Protein 4DOV (pdb70)

Foldseek 3Di:
DDKDADDAWDDDDDPQKTHQWMWADDVGDIAIDGQQFKFFFDDDVVDGTWIWHFHAWMWHRVDVVIATKTFTFGKAFLVNQDPVASCLVVDDDARQEIAGEDEPPDRRMDTCVRTPHTAAEEEDDPPDDDDHPDDDNSYHYYQWHDHSHHIGGDD/DPDKDADDAWDDDPDPQKTHQWMWADDVGDIAIDGQQFKFFFDDDPVDGTWIWHFHAWIFHRVDVVIFTKTFTFTKAFLVVQDPVASCLLVDDDDRQEIAGEDEPPDGRMDGCVRTPHTFAEEEDDPVDDDDPRYHYYAWHDHNHHTHGDDD

InterPro domains:
  IPR001025 Bromo adjacent homology (BAH) domain [PF01426] (44-168)
  IPR001025 Bromo adjacent homology (BAH) domain [PS51038] (44-170)
  IPR001025 Bromo adjacent homology (BAH) domain [SM00439] (44-170)
  IPR003593 AAA+ ATPase domain [SM00382] (505-656)
  IPR003959 ATPase, AAA-type, core [PF00004] (509-651)
  IPR015163 Cdc6, C-terminal [PF09079] (745-836)
  IPR015163 Cdc6, C-terminal [SM01074] (757-837)
  IPR015163 Cdc6, C-terminal [cd08768] (753-833)
  IPR027417 P-loop containing nucleoside triphosphate hydrolase [G3DSA:3.40.50.300] (464-659)
  IPR027417 P-loop containing nucleoside triphosphate hydrolase [SSF52540] (472-731)
  IPR041083 AAA lid domain [PF17872] (666-715)
  IPR043151 Bromo adjacent homology (BAH) domain superfamily [G3DSA:2.30.30.490] (8-170)
  IPR050311 Origin recognition complex 1/Cell division control protein 6 [PTHR10763] (104-840)

Sequence (307 aa):
QTFSWVGRPLPNRKQFQQYREICKINDGSEIHIKVGQFVLIQGEDNKKPYVAKLIELFQNGAEVPPKKCARVQWFVRFLEIPVSKRHLLGRSPPAQEIFWYDCSDWDNKINVETIIGPVQVVALAPEEVIPVDQKSEETLFVKLSWNKKDFAPLPRQTFSWVGRPLPNRKQFQQYREICKINDGSEIHIKVGQFVLIQGEDNKKPYVAKLIELFQNGAEVPPKKCARVQWFVRFLEIPVSKRHLLGRSPPAQEIFWYDCSDWDNKINVETIIGPVQVVALAPEEVIPEETLFVKLSWNKKDFAPLPP

Nearest PDB structures (foldseek):
  4dow-assembly1_A  TM=9.623E-01  e=2.969E-29  Mus musculus
  4dow-assembly2_B  TM=9.652E-01  e=1.364E-27  Mus musculus
  4kui-assembly1_A  TM=6.912E-01  e=7.773E-06  Saccharomyces cerevisiae S288C
  6om3-assembly1_K  TM=6.812E-01  e=5.420E-05  Saccharomyces cerevisiae S288C
  6om3-assembly2_W  TM=6.060E-01  e=2.301E-05  Saccharomyces cerevisiae S288C

Radius of gyration: 23.02 Å; Cα contacts (8 Å, |Δi|>4): 614; chains: 2; bounding box: 55×46×63 Å

CATH classification: 2.30.30.490

B-factor: mean 31.76, std 9.36, range [14.83, 65.57]

Structure (mmCIF, N/CA/C/O backbone):
data_4DOV
#
_entry.id   4DOV
#
_cell.length_a   49.922
_cell.length_b   53.916
_cell.length_c   71.971
_cell.angle_alpha   90.00
_cell.angle_beta   102.41
_cell.angle_gamma   90.00
#
_symmetry.space_group_name_H-M   'P 1 21 1'
#
loop_
_entity.id
_entity.type
_entity.pdbx_description
1 polymer 'Origin recognition complex subunit 1'
2 water water
#
loop_
_atom_site.group_PDB
_atom_site.id
_atom_site.type_symbol
_atom_site.label_atom_id
_atom_site.label_alt_id
_atom_site.label_comp_id
_atom_site.label_asym_id
_atom_site.label_entity_id
_atom_site.label_seq_id
_atom_site.pdbx_PDB_ins_code
_atom_site.Cartn_x
_atom_site.Cartn_y
_atom_site.Cartn_z
_atom_site.occupancy
_atom_site.B_iso_or_equiv
_atom_site.auth_seq_id
_atom_site.auth_comp_id
_atom_site.auth_asym_id
_atom_site.auth_atom_id
_atom_site.pdbx_PDB_model_num
ATOM 1 N N . GLN A 1 5 ? -14.856 32.457 52.375 1.00 40.28 12 GLN A N 1
ATOM 2 C CA . GLN A 1 5 ? -15.513 31.229 52.817 1.00 38.25 12 GLN A CA 1
ATOM 3 C C . GLN A 1 5 ? -16.748 31.518 53.659 1.00 38.81 12 GLN A C 1
ATOM 4 O O . GLN A 1 5 ? -16.854 32.582 54.271 1.00 40.73 12 GLN A O 1
ATOM 10 N N . THR A 1 6 ? -17.688 30.575 53.679 1.00 35.85 13 THR A N 1
ATOM 11 C CA . THR A 1 6 ? -18.887 30.719 54.498 1.00 36.26 13 THR A CA 1
ATOM 12 C C . THR A 1 6 ? -19.035 29.550 55.467 1.00 36.13 13 THR A C 1
ATOM 13 O O . THR A 1 6 ? -18.522 28.458 55.225 1.00 33.49 13 THR A O 1
ATOM 17 N N . PHE A 1 7 ? -19.730 29.789 56.574 1.00 31.46 14 PHE A N 1
ATOM 18 C CA . PHE A 1 7 ? -19.895 28.770 57.604 1.00 31.18 14 PHE A CA 1
ATOM 19 C C . PHE A 1 7 ? -21.374 28.508 57.837 1.00 32.99 14 PHE A C 1
ATOM 20 O O . PHE A 1 7 ? -22.194 29.433 57.787 1.00 33.24 14 PHE A O 1
ATOM 28 N N . SER A 1 8 ? -21.712 27.249 58.098 1.00 28.97 15 SER A N 1
ATOM 29 C CA . SER A 1 8 ? -23.072 26.867 58.423 1.00 28.76 15 SER A CA 1
ATOM 30 C C . SER A 1 8 ? -23.062 25.824 59.529 1.00 29.08 15 SER A C 1
ATOM 31 O O . SER A 1 8 ? -22.155 24.986 59.600 1.00 26.78 15 SER A O 1
ATOM 34 N N . TRP A 1 9 ? -24.064 25.871 60.401 1.00 26.51 16 TRP A N 1
ATOM 35 C CA . TRP A 1 9 ? -24.145 24.896 61.478 1.00 24.43 16 TRP A CA 1
ATOM 36 C C . TRP A 1 9 ? -24.542 23.527 60.927 1.00 27.65 16 TRP A C 1
ATOM 37 O O . TRP A 1 9 ? -25.280 23.428 59.946 1.00 30.30 16 TRP A O 1
ATOM 48 N N . VAL A 1 10 ? -24.036 22.481 61.567 1.00 25.55 17 VAL A N 1
ATOM 49 C CA . VAL A 1 10 ? -24.395 21.113 61.241 1.00 27.15 17 VAL A CA 1
ATOM 50 C C . VAL A 1 10 ? -25.151 20.537 62.432 1.00 28.76 17 VAL A C 1
ATOM 51 O O . VAL A 1 10 ? -24.693 20.641 63.562 1.00 29.67 17 VAL A O 1
ATOM 55 N N . GLY A 1 11 ? -26.308 19.927 62.194 1.00 30.15 18 GLY A N 1
ATOM 56 C CA . GLY A 1 11 ? -27.065 19.343 63.289 1.00 31.47 18 GLY A CA 1
ATOM 57 C C . GLY A 1 11 ? -27.995 20.329 63.983 1.00 32.17 18 GLY A C 1
ATOM 58 O O . GLY A 1 11 ? -28.065 21.503 63.607 1.00 31.49 18 GLY A O 1
ATOM 59 N N . ARG A 1 12 ? -28.718 19.847 64.994 1.00 32.55 19 ARG A N 1
ATOM 60 C CA . ARG A 1 12 ? -29.608 20.700 65.786 1.00 31.42 19 ARG A CA 1
ATOM 61 C C . ARG A 1 12 ? -28.838 21.299 66.945 1.00 28.32 19 ARG A C 1
ATOM 62 O O . ARG A 1 12 ? -27.791 20.770 67.329 1.00 30.18 19 ARG A O 1
ATOM 70 N N . PRO A 1 13 ? -29.363 22.383 67.532 1.00 26.64 20 PRO A N 1
ATOM 71 C CA . PRO A 1 13 ? -28.759 22.912 68.756 1.00 26.18 20 PRO A CA 1
ATOM 72 C C . PRO A 1 13 ? -28.694 21.855 69.852 1.00 28.39 20 PRO A C 1
ATOM 73 O O . PRO A 1 13 ? -29.594 21.022 69.981 1.00 30.64 20 PRO A O 1
ATOM 77 N N . LEU A 1 14 ? -27.614 21.875 70.626 1.00 26.58 21 LEU A N 1
ATOM 78 C CA . LEU A 1 14 ? -27.461 20.967 71.748 1.00 28.63 21 LEU A CA 1
ATOM 79 C C . LEU A 1 14 ? -28.315 21.421 72.905 1.00 26.70 21 LEU A C 1
ATOM 80 O O . LEU A 1 14 ? -28.606 22.609 73.041 1.00 27.68 21 LEU A O 1
ATOM 85 N N . PRO A 1 15 ? -28.730 20.474 73.756 1.00 28.77 22 PRO A N 1
ATOM 86 C CA . PRO A 1 15 ? -29.506 20.878 74.927 1.00 30.14 22 PRO A CA 1
ATOM 87 C C . PRO A 1 15 ? -28.696 21.718 75.911 1.00 30.91 22 PRO A C 1
ATOM 88 O O . PRO A 1 15 ? -27.553 21.398 76.235 1.00 34.27 22 PRO A O 1
ATOM 92 N N . ASN A 1 16 ? -29.293 22.824 76.340 1.00 28.82 23 ASN A N 1
ATOM 93 C CA . ASN A 1 16 ? -28.790 23.612 77.459 1.00 32.99 23 ASN A CA 1
ATOM 94 C C . ASN A 1 16 ? -29.786 24.682 77.860 1.00 35.53 23 ASN A C 1
ATOM 95 O O . ASN A 1 16 ? -30.866 24.798 77.267 1.00 30.43 23 ASN A O 1
ATOM 100 N N . ARG A 1 17 ? -29.421 25.461 78.871 1.00 32.23 24 ARG A N 1
ATOM 101 C CA . ARG A 1 17 ? -30.308 26.493 79.393 1.00 33.54 24 ARG A CA 1
ATOM 102 C C . ARG A 1 17 ? -29.682 27.873 79.216 1.00 33.83 24 ARG A C 1
ATOM 103 O O . ARG A 1 17 ? -30.045 28.822 79.908 1.00 33.15 24 ARG A O 1
ATOM 111 N N . LYS A 1 18 ? -28.741 27.979 78.286 1.00 36.44 25 LYS A N 1
ATOM 112 C CA . LYS A 1 18 ? -28.106 29.260 78.008 1.00 37.00 25 LYS A CA 1
ATOM 113 C C . LYS A 1 18 ? -29.072 30.200 77.302 1.00 34.16 25 LYS A C 1
ATOM 114 O O . LYS A 1 18 ? -29.735 29.828 76.330 1.00 33.85 25 LYS A O 1
ATOM 120 N N . GLN A 1 19 ? -29.170 31.416 77.822 1.00 33.88 26 GLN A N 1
ATOM 121 C CA . GLN A 1 19 ? -29.976 32.451 77.204 1.00 32.02 26 GLN A CA 1
ATOM 122 C C . GLN A 1 19 ? -29.196 33.122 76.070 1.00 34.21 26 GLN A C 1
ATOM 123 O O . GLN A 1 19 ? -28.026 33.511 76.234 1.00 32.46 26 GLN A O 1
ATOM 129 N N . PHE A 1 20 ? -29.855 33.244 74.924 1.00 30.00 27 PHE A N 1
ATOM 130 C CA . PHE A 1 20 ? -29.348 34.019 73.787 1.00 28.20 27 PHE A CA 1
ATOM 131 C C . PHE A 1 20 ? -28.129 33.408 73.110 1.00 30.85 27 PHE A C 1
ATOM 132 O O . PHE A 1 20 ? -27.443 34.080 72.335 1.00 30.19 27 PHE A O 1
ATOM 140 N N . GLN A 1 21 ? -27.869 32.141 73.401 1.00 29.71 28 GLN A N 1
ATOM 141 C CA . GLN A 1 21 ? -26.808 31.411 72.719 1.00 29.20 28 GLN A CA 1
ATOM 142 C C . GLN A 1 21 ? -27.318 30.023 72.370 1.00 29.58 28 GLN A C 1
ATOM 143 O O . GLN A 1 21 ? -28.060 29.421 73.150 1.00 31.97 28 GLN A O 1
ATOM 149 N N . GLN A 1 22 ? -26.960 29.535 71.183 1.00 27.77 29 GLN A N 1
ATOM 150 C CA . GLN A 1 22 ? -27.293 28.172 70.772 1.00 24.40 29 GLN A CA 1
ATOM 151 C C . GLN A 1 22 ? -25.992 27.416 70.524 1.00 24.69 29 GLN A C 1
ATOM 152 O O . GLN A 1 22 ? -25.166 27.874 69.749 1.00 24.61 29 GLN A O 1
ATOM 166 N N . TYR A 1 24 ? -23.637 24.113 69.267 1.00 20.77 31 TYR A N 1
ATOM 167 C CA . TYR A 1 24 ? -23.649 23.061 68.248 1.00 20.96 31 TYR A CA 1
ATOM 168 C C . TYR A 1 24 ? -22.459 22.125 68.394 1.00 22.55 31 TYR A C 1
ATOM 169 O O . TYR A 1 24 ? -21.449 22.496 68.983 1.00 22.46 31 TYR A O 1
ATOM 178 N N . ARG A 1 25 ? -22.578 20.919 67.840 1.00 22.47 32 ARG A N 1
ATOM 179 C CA . ARG A 1 25 ? -21.481 19.951 67.903 1.00 23.98 32 ARG A CA 1
ATOM 180 C C . ARG A 1 25 ? -20.492 20.115 66.746 1.00 22.84 32 ARG A C 1
ATOM 181 O O . ARG A 1 25 ? -19.339 19.701 66.851 1.00 23.30 32 ARG A O 1
ATOM 189 N N . GLU A 1 26 ? -20.930 20.739 65.659 1.00 21.17 33 GLU A N 1
ATOM 190 C CA . GLU A 1 26 ? -20.189 20.663 64.400 1.00 23.06 33 GLU A CA 1
ATOM 191 C C . GLU A 1 26 ? -20.500 21.864 63.509 1.00 23.75 33 GLU A C 1
ATOM 192 O O . GLU A 1 26 ? -21.583 22.444 63.585 1.00 23.13 33 GLU A O 1
ATOM 198 N N . ILE A 1 27 ? -19.534 22.256 62.687 1.00 21.19 34 ILE A N 1
ATOM 199 C CA . ILE A 1 27 ? -19.721 23.365 61.779 1.00 21.83 34 ILE A CA 1
ATOM 200 C C . ILE A 1 27 ? -19.189 22.962 60.407 1.00 24.39 34 ILE A C 1
ATOM 201 O O . ILE A 1 27 ? -18.333 22.079 60.303 1.00 22.84 34 ILE A O 1
ATOM 206 N N . CYS A 1 28 ? -19.721 23.582 59.359 1.00 22.98 35 CYS A N 1
ATOM 207 C CA . CYS A 1 28 ? -19.304 23.275 57.995 1.00 25.18 35 CYS A CA 1
ATOM 208 C C . CYS A 1 28 ? -18.689 24.522 57.395 1.00 25.34 35 CYS A C 1
ATOM 209 O O . CYS A 1 28 ? -19.361 25.545 57.262 1.00 28.19 35 CYS A O 1
ATOM 220 N N . LYS A 1 30 ? -17.358 26.060 54.170 1.00 29.08 37 LYS A N 1
ATOM 221 C CA . LYS A 1 30 ? -17.263 25.954 52.714 1.00 31.16 37 LYS A CA 1
ATOM 222 C C . LYS A 1 30 ? -16.206 26.904 52.174 1.00 34.40 37 LYS A C 1
ATOM 223 O O . LYS A 1 30 ? -16.366 28.125 52.230 1.00 36.32 37 LYS A O 1
ATOM 229 N N . ILE A 1 31 ? -15.122 26.340 51.650 1.00 31.19 38 ILE A N 1
ATOM 230 C CA . ILE A 1 31 ? -13.975 27.147 51.253 1.00 34.18 38 ILE A CA 1
ATOM 231 C C . ILE A 1 31 ? -14.056 27.561 49.785 1.00 37.46 38 ILE A C 1
ATOM 232 O O . ILE A 1 31 ? -14.961 27.143 49.062 1.00 34.50 38 ILE A O 1
ATOM 237 N N . ASN A 1 32 ? -13.114 28.394 49.361 1.00 37.97 39 ASN A N 1
ATOM 238 C CA . ASN A 1 32 ? -13.155 28.988 48.033 1.00 40.02 39 ASN A CA 1
ATOM 239 C C . ASN A 1 32 ? -13.234 27.965 46.895 1.00 40.75 39 ASN A C 1
ATOM 240 O O . ASN A 1 32 ? -13.989 28.159 45.937 1.00 43.10 39 ASN A O 1
ATOM 245 N N . ASP A 1 33 ? -12.485 26.868 47.007 1.00 37.06 40 ASP A N 1
ATOM 246 C CA . ASP A 1 33 ? -12.448 25.866 45.935 1.00 37.75 40 ASP A CA 1
ATOM 247 C C . ASP A 1 33 ? -13.685 24.957 45.902 1.00 37.51 40 ASP A C 1
ATOM 248 O O . ASP A 1 33 ? -13.747 24.001 45.119 1.00 38.04 40 ASP A O 1
ATOM 253 N N . GLY A 1 34 ? -14.663 25.252 46.752 1.00 36.24 41 GLY A N 1
ATOM 254 C CA . GLY A 1 34 ? -15.911 24.507 46.760 1.00 32.25 41 GLY A CA 1
ATOM 255 C C . GLY A 1 34 ? -16.016 23.397 47.794 1.00 28.57 41 GLY A C 1
ATOM 256 O O . GLY A 1 34 ? -17.098 22.868 48.013 1.00 30.34 41 GLY A O 1
ATOM 257 N N . SER A 1 35 ? -14.905 23.038 48.426 1.00 28.48 42 SER A N 1
ATOM 258 C CA . SER A 1 35 ? -14.913 21.961 49.424 1.00 24.52 42 SER A CA 1
ATOM 259 C C . SER A 1 35 ? -15.702 22.355 50.668 1.00 26.60 42 SER A C 1
ATOM 260 O O . SER A 1 35 ? -15.753 23.530 51.029 1.00 30.45 42 SER A O 1
ATOM 263 N N . GLU A 1 36 ? -16.318 21.370 51.312 1.00 24.22 43 GLU A N 1
ATOM 264 C CA . GLU A 1 36 ? -17.086 21.600 52.532 1.00 25.81 43 GLU A CA 1
ATOM 265 C C . GLU A 1 36 ? -16.412 20.846 53.665 1.00 24.55 43 GLU A C 1
ATOM 266 O O . GLU A 1 36 ? -16.469 19.618 53.737 1.00 24.74 43 GLU A O 1
ATOM 272 N N . ILE A 1 37 ? -15.749 21.601 54.537 1.00 24.69 44 ILE A N 1
ATOM 273 C CA . ILE A 1 37 ? -14.903 21.019 55.571 1.00 23.44 44 ILE A CA 1
ATOM 274 C C . ILE A 1 37 ? -15.637 20.996 56.899 1.00 25.28 44 ILE A C 1
ATOM 275 O O . ILE A 1 37 ? -15.989 22.055 57.441 1.00 24.44 44 ILE A O 1
ATOM 280 N N . HIS A 1 38 ? -15.894 19.795 57.407 1.00 22.47 45 HIS A N 1
ATOM 281 C CA . HIS A 1 38 ? -16.611 19.628 58.664 1.00 25.48 45 HIS A CA 1
ATOM 282 C C . HIS A 1 38 ? -15.658 19.618 59.839 1.00 24.32 45 HIS A C 1
ATOM 283 O O . HIS A 1 38 ? -14.670 18.873 59.855 1.00 26.83 45 HIS A O 1
ATOM 290 N N . ILE A 1 39 ? -15.956 20.455 60.827 1.00 22.06 46 ILE A N 1
ATOM 291 C CA . ILE A 1 39 ? -15.115 20.555 62.009 1.00 23.77 46 ILE A CA 1
ATOM 292 C C . ILE A 1 39 ? -15.983 20.363 63.252 1.00 22.05 46 ILE A C 1
ATOM 293 O O . ILE A 1 39 ? -17.011 21.032 63.420 1.00 23.03 46 ILE A O 1
ATOM 298 N N . LYS A 1 40 ? -15.565 19.443 64.110 1.00 22.80 47 LYS A N 1
ATOM 299 C CA . LYS A 1 40 ? -16.335 19.076 65.294 1.00 21.51 47 LYS A CA 1
ATOM 300 C C . LYS A 1 40 ? -15.686 19.582 66.574 1.00 22.22 47 LYS A C 1
ATOM 301 O O . LYS A 1 40 ? -14.471 19.737 66.653 1.00 21.04 47 LYS A O 1
ATOM 307 N N . VAL A 1 41 ? -16.505 19.851 67.586 1.00 21.18 48 VAL A N 1
ATOM 308 C CA . VAL A 1 41 ? -15.965 20.079 68.918 1.00 20.57 48 VAL A CA 1
ATOM 309 C C . VAL A 1 41 ? -15.047 18.934 69.320 1.00 21.04 48 VAL A C 1
ATOM 310 O O . VAL A 1 41 ? -15.361 17.757 69.077 1.00 22.41 48 VAL A O 1
ATOM 314 N N . GLY A 1 42 ? -13.887 19.281 69.890 1.00 19.98 49 GLY A N 1
ATOM 315 C CA . GLY A 1 42 ? -12.883 18.308 70.284 1.00 22.63 49 GLY A CA 1
ATOM 316 C C . GLY A 1 42 ? -11.735 18.232 69.290 1.00 22.37 49 GLY A C 1
ATOM 317 O O . GLY A 1 42 ? -10.647 17.739 69.599 1.00 23.74 49 GLY A O 1
ATOM 318 N N . GLN A 1 43 ? -11.975 18.707 68.074 1.00 18.50 50 GLN A N 1
ATOM 319 C CA . GLN A 1 43 ? -10.911 18.782 67.075 1.00 20.30 50 GLN A CA 1
ATOM 320 C C . GLN A 1 43 ? -10.054 20.018 67.277 1.00 19.79 50 GLN A C 1
ATOM 321 O O . GLN A 1 43 ? -10.428 20.936 68.007 1.00 21.22 50 GLN A O 1
ATOM 327 N N . PHE A 1 44 ? -8.907 20.035 66.607 1.00 19.26 51 PHE A N 1
ATOM 328 C CA . PHE A 1 44 ? -7.969 21.149 66.656 1.00 16.68 51 PHE A CA 1
ATOM 329 C C . PHE A 1 44 ? -8.001 21.943 65.367 1.00 17.39 51 PHE A C 1
ATOM 330 O O . PHE A 1 44 ? -8.232 21.404 64.281 1.00 19.07 51 PHE A O 1
ATOM 338 N N . VAL A 1 45 ? -7.799 23.242 65.492 1.00 18.40 52 VAL A N 1
ATOM 339 C CA . VAL A 1 45 ? -7.851 24.097 64.325 1.00 18.40 52 VAL A CA 1
ATOM 340 C C . VAL A 1 45 ? -6.687 25.073 64.295 1.00 19.95 52 VAL A C 1
ATOM 341 O O . VAL A 1 45 ? -6.092 25.406 65.321 1.00 19.21 52 VAL A O 1
ATOM 345 N N . LEU A 1 46 ? -6.380 25.528 63.091 1.00 19.02 53 LEU A N 1
ATOM 346 C CA . LEU A 1 46 ? -5.455 26.625 62.885 1.00 19.12 53 LEU A CA 1
ATOM 347 C C . LEU A 1 46 ? -6.254 27.928 62.829 1.00 22.40 53 LEU A C 1
ATOM 348 O O . LEU A 1 46 ? -7.296 28.011 62.167 1.00 21.92 53 LEU A O 1
ATOM 353 N N . ILE A 1 47 ? -5.757 28.948 63.516 1.00 21.92 54 ILE A N 1
ATOM 354 C CA . ILE A 1 47 ? -6.495 30.203 63.664 1.00 22.91 54 ILE A CA 1
ATOM 355 C C . ILE A 1 47 ? -5.638 31.343 63.121 1.00 26.79 54 ILE A C 1
ATOM 356 O O . ILE A 1 47 ? -4.445 31.443 63.430 1.00 26.78 54 ILE A O 1
ATOM 361 N N . GLN A 1 48 ? -6.237 32.200 62.301 1.00 28.00 55 GLN A N 1
ATOM 362 C CA . GLN A 1 48 ? -5.450 33.244 61.643 1.00 33.06 55 GLN A CA 1
ATOM 363 C C . GLN A 1 48 ? -4.953 34.308 62.613 1.00 37.93 55 GLN A C 1
ATOM 364 O O . GLN A 1 48 ? -5.721 34.829 63.421 1.00 42.68 55 GLN A O 1
ATOM 370 N N . GLY A 1 49 ? -3.664 34.623 62.514 1.00 43.09 56 GLY A N 1
ATOM 371 C CA . GLY A 1 49 ? -3.044 35.650 63.336 1.00 46.92 56 GLY A CA 1
ATOM 372 C C . GLY A 1 49 ? -2.865 36.969 62.599 1.00 51.37 56 GLY A C 1
ATOM 373 O O . GLY A 1 49 ? -3.702 37.330 61.773 1.00 50.83 56 GLY A O 1
ATOM 374 N N . GLU A 1 50 ? -1.771 37.682 62.876 1.00 56.49 57 GLU A N 1
ATOM 375 C CA . GLU A 1 50 ? -1.595 39.047 62.355 1.00 58.00 57 GLU A CA 1
ATOM 376 C C . GLU A 1 50 ? -0.910 39.169 60.980 1.00 60.38 57 GLU A C 1
ATOM 377 O O . GLU A 1 50 ? -0.259 40.177 60.704 1.00 62.55 57 GLU A O 1
ATOM 383 N N . ASP A 1 51 ? -1.049 38.145 60.137 1.00 59.56 58 ASP A N 1
ATOM 384 C CA . ASP A 1 51 ? -0.658 38.213 58.716 1.00 61.28 58 ASP A CA 1
ATOM 385 C C . ASP A 1 51 ? 0.843 38.165 58.399 1.00 62.52 58 ASP A C 1
ATOM 386 O O . ASP A 1 51 ? 1.226 38.015 57.237 1.00 63.91 58 ASP A O 1
ATOM 388 N N . ASN A 1 52 ? 1.688 38.307 59.412 1.00 61.72 59 ASN A N 1
ATOM 389 C CA . ASN A 1 52 ? 3.122 38.140 59.209 1.00 60.57 59 ASN A CA 1
ATOM 390 C C . ASN A 1 52 ? 3.512 36.760 59.701 1.00 59.69 59 ASN A C 1
ATOM 391 O O . ASN A 1 52 ? 4.625 36.283 59.464 1.00 60.99 59 ASN A O 1
ATOM 393 N N . LYS A 1 53 ? 2.568 36.118 60.378 1.00 58.24 60 LYS A N 1
ATOM 394 C CA . LYS A 1 53 ? 2.901 35.013 61.256 1.00 53.09 60 LYS A CA 1
ATOM 395 C C . LYS A 1 53 ? 2.192 33.706 60.955 1.00 43.13 60 LYS A C 1
ATOM 396 O O . LYS A 1 53 ? 1.207 33.648 60.211 1.00 46.13 60 LYS A O 1
ATOM 398 N N . LYS A 1 54 ? 2.733 32.657 61.559 1.00 40.95 61 LYS A N 1
ATOM 399 C CA . LYS A 1 54 ? 2.131 31.347 61.546 1.00 36.30 61 LYS A CA 1
ATOM 400 C C . LYS A 1 54 ? 0.803 31.412 62.287 1.00 31.62 61 LYS A C 1
ATOM 401 O O . LYS A 1 54 ? 0.662 32.148 63.274 1.00 29.11 61 LYS A O 1
ATOM 407 N N . PRO A 1 55 ? -0.181 30.650 61.803 1.00 28.81 62 PRO A N 1
ATOM 408 C CA . PRO A 1 55 ? -1.464 30.530 62.498 1.00 28.07 62 PRO A CA 1
ATOM 409 C C . PRO A 1 55 ? -1.289 29.997 63.909 1.00 24.97 62 PRO A C 1
ATOM 410 O O . PRO A 1 55 ? -0.353 29.231 64.180 1.00 24.47 62 PRO A O 1
ATOM 414 N N . TYR A 1 56 ? -2.199 30.398 64.800 1.00 23.16 63 TYR A N 1
ATOM 415 C CA . TYR A 1 56 ? -2.256 29.854 66.147 1.00 22.64 63 TYR A CA 1
ATOM 416 C C . TYR A 1 56 ? -2.877 28.469 66.058 1.00 21.35 63 TYR A C 1
ATOM 417 O O . TYR A 1 56 ? -3.542 28.144 65.071 1.00 21.59 63 TYR A O 1
ATOM 426 N N . VAL A 1 57 ? -2.667 27.663 67.097 1.00 18.35 64 VAL A N 1
ATOM 427 C CA . VAL A 1 57 ? -3.286 26.341 67.193 1.00 20.42 64 VAL A CA 1
ATOM 428 C C . VAL A 1 57 ? -4.189 26.266 68.422 1.00 19.60 64 VAL A C 1
ATOM 429 O O . VAL A 1 57 ? -3.796 26.682 69.505 1.00 19.17 64 VAL A O 1
ATOM 433 N N . ALA A 1 58 ? -5.402 25.733 68.261 1.00 17.22 65 ALA A N 1
ATOM 434 C CA . ALA A 1 58 ? -6.320 25.656 69.384 1.00 18.41 65 ALA A CA 1
ATOM 435 C C . ALA A 1 58 ? -7.183 24.421 69.291 1.00 19.09 65 ALA A C 1
ATOM 436 O O . ALA A 1 58 ? -7.442 23.919 68.195 1.00 18.90 65 ALA A O 1
ATOM 438 N N . LYS A 1 59 ? -7.597 23.916 70.452 1.00 18.26 66 LYS A N 1
ATOM 439 C CA . LYS A 1 59 ? -8.603 22.848 70.507 1.00 17.28 66 LYS A CA 1
ATOM 440 C C . LYS A 1 59 ? -9.985 23.484 70.621 1.00 19.19 66 LYS A C 1
ATOM 441 O O . LYS A 1 59 ? -10.189 24.365 71.456 1.00 18.43 66 LYS A O 1
ATOM 447 N N . LEU A 1 60 ? -10.943 23.037 69.799 1.00 17.85 67 LEU A N 1
ATOM 448 C CA . LEU A 1 60 ? -12.313 23.534 69.880 1.00 20.45 67 LEU A CA 1
ATOM 449 C C . LEU A 1 60 ? -13.026 22.881 71.072 1.00 22.17 67 LEU A C 1
ATOM 450 O O . LEU A 1 60 ? -13.120 21.652 71.157 1.00 21.05 67 LEU A O 1
ATOM 455 N N . ILE A 1 61 ? -13.528 23.691 71.997 1.00 20.31 68 ILE A N 1
ATOM 456 C CA . ILE A 1 61 ? -14.215 23.138 73.159 1.00 22.06 68 ILE A CA 1
ATOM 457 C C . ILE A 1 61 ? -15.711 23.437 73.132 1.00 22.15 68 ILE A C 1
ATOM 458 O O . ILE A 1 61 ? -16.504 22.729 73.761 1.00 25.11 68 ILE A O 1
ATOM 463 N N . GLU A 1 62 ? -16.097 24.456 72.373 1.00 21.40 69 GLU A N 1
ATOM 464 C CA . GLU A 1 62 ? -17.509 24.816 72.200 1.00 21.54 69 GLU A CA 1
ATOM 465 C C . GLU A 1 62 ? -17.710 25.523 70.865 1.00 22.46 69 GLU A C 1
ATOM 466 O O . GLU A 1 62 ? -16.853 26.275 70.421 1.00 21.36 69 GLU A O 1
ATOM 472 N N . LEU A 1 63 ? -18.853 25.292 70.229 1.00 20.61 70 LEU A N 1
ATOM 473 C CA . LEU A 1 63 ? -19.254 26.070 69.066 1.00 18.92 70 LEU A CA 1
ATOM 474 C C . LEU A 1 63 ? -20.612 26.650 69.358 1.00 21.01 70 LEU A C 1
ATOM 475 O O . LEU A 1 63 ? -21.496 25.938 69.845 1.00 20.92 70 LEU A O 1
ATOM 480 N N . PHE A 1 64 ? -20.792 27.935 69.074 1.00 19.17 71 PHE A N 1
ATOM 481 C CA . PHE A 1 64 ? -22.088 28.547 69.402 1.00 22.20 71 PHE A CA 1
ATOM 482 C C . PHE A 1 64 ? -22.460 29.756 68.561 1.00 22.06 71 PHE A C 1
ATOM 483 O O . PHE A 1 64 ? -21.613 30.530 68.110 1.00 23.39 71 PHE A O 1
ATOM 491 N N . GLN A 1 65 ? -23.763 29.890 68.342 1.00 23.46 72 GLN A N 1
ATOM 492 C CA . GLN A 1 65 ? -24.341 31.066 67.731 1.00 23.55 72 GLN A CA 1
ATOM 493 C C . GLN A 1 65 ? -24.534 32.091 68.844 1.00 26.29 72 GLN A C 1
ATOM 494 O O . GLN A 1 65 ? -25.236 31.821 69.828 1.00 27.15 72 GLN A O 1
ATOM 500 N N . ASN A 1 66 ? -23.899 33.249 68.718 1.00 25.94 73 ASN A N 1
ATOM 501 C CA . ASN A 1 66 ? -24.020 34.255 69.764 1.00 27.81 73 ASN A CA 1
ATOM 502 C C . ASN A 1 66 ? -24.976 35.381 69.387 1.00 28.42 73 ASN A C 1
ATOM 503 O O . ASN A 1 66 ? -24.650 36.236 68.560 1.00 27.04 73 ASN A O 1
ATOM 508 N N . GLY A 1 67 ? -26.152 35.376 70.010 1.00 30.45 74 GLY A N 1
ATOM 509 C CA . GLY A 1 67 ? -27.176 36.370 69.732 1.00 29.43 74 GLY A CA 1
ATOM 510 C C . GLY A 1 67 ? -27.008 37.691 70.467 1.00 30.13 74 GLY A C 1
ATOM 511 O O . GLY A 1 67 ? -27.657 38.690 70.116 1.00 28.43 74 GLY A O 1
ATOM 512 N N . ALA A 1 68 ? -26.129 37.703 71.466 1.00 30.53 75 ALA A N 1
ATOM 513 C CA . ALA A 1 68 ? -25.837 38.913 72.237 1.00 31.63 75 ALA A CA 1
ATOM 514 C C . ALA A 1 68 ? -24.703 39.745 71.609 1.00 29.67 75 ALA A C 1
ATOM 515 O O . ALA A 1 68 ? -24.058 40.564 72.268 1.00 32.06 75 ALA A O 1
ATOM 517 N N . GLU A 1 69 ? -24.464 39.509 70.326 1.00 31.11 76 GLU A N 1
ATOM 518 C CA . GLU A 1 69 ? -23.691 40.411 69.489 1.00 29.90 76 GLU A CA 1
ATOM 519 C C . GLU A 1 69 ? -24.604 40.859 68.363 1.00 27.78 76 GLU A C 1
ATOM 520 O O . GLU A 1 69 ? -25.500 40.112 67.955 1.00 28.54 76 GLU A O 1
ATOM 526 N N . VAL A 1 70 ? -24.397 42.081 67.875 1.00 27.04 77 VAL A N 1
ATOM 527 C CA . VAL A 1 70 ? -25.225 42.624 66.805 1.00 27.78 77 VAL A CA 1
ATOM 528 C C . VAL A 1 70 ? -24.339 43.279 65.757 1.00 28.03 77 VAL A C 1
ATOM 529 O O . VAL A 1 70 ? -23.628 44.245 66.059 1.00 28.22 77 VAL A O 1
ATOM 533 N N . PRO A 1 71 ? -24.357 42.748 64.521 1.00 28.99 78 PRO A N 1
ATOM 534 C CA . PRO A 1 71 ? -25.119 41.559 64.108 1.00 30.11 78 PRO A CA 1
ATOM 535 C C . PRO A 1 71 ? -24.591 40.291 64.773 1.00 28.43 78 PRO A C 1
ATOM 536 O O . PRO A 1 71 ? -23.445 40.258 65.206 1.00 28.86 78 PRO A O 1
ATOM 540 N N . PRO A 1 72 ? -25.435 39.258 64.873 1.00 27.80 79 PRO A N 1
ATOM 541 C CA . PRO A 1 72 ? -25.031 38.028 65.568 1.00 26.61 79 PRO A CA 1
ATOM 542 C C . PRO A 1 72 ? -23.858 37.340 64.872 1.00 27.44 79 PRO A C 1
ATOM 543 O O . PRO A 1 72 ? -23.619 37.561 63.684 1.00 28.87 79 PRO A O 1
ATOM 547 N N . LYS A 1 73 ? -23.117 36.538 65.623 1.00 27.87 80 LYS A N 1
ATOM 548 C CA . LYS A 1 73 ? -21.905 35.914 65.099 1.00 26.52 80 LYS A CA 1
ATOM 549 C C . LYS A 1 73 ? -21.834 34.444 65.465 1.00 25.18 80 LYS A C 1
ATOM 550 O O . LYS A 1 73 ? -22.358 34.024 66.493 1.00 23.76 80 LYS A O 1
ATOM 556 N N . LYS A 1 74 ? -21.182 33.659 64.611 1.00 26.14 81 LYS A N 1
ATOM 557 C CA . LYS A 1 74 ? -20.839 32.285 64.950 1.00 24.57 81 LYS A CA 1
ATOM 558 C C . LYS A 1 74 ? -19.499 32.322 65.678 1.00 22.13 81 LYS A C 1
ATOM 559 O O . LYS A 1 74 ? -18.548 32.956 65.214 1.00 22.98 81 LYS A O 1
ATOM 565 N N . CYS A 1 75 ? -19.436 31.665 66.824 1.00 21.49 82 CYS A N 1
ATOM 566 C CA . CYS A 1 75 ? -18.272 31.743 67.695 1.00 22.67 82 CYS A CA 1
ATOM 567 C C . CYS A 1 75 ? -17.808 30.373 68.138 1.00 22.55 82 CYS A C 1
ATOM 568 O O . CYS A 1 75 ? -18.526 29.387 68.024 1.00 20.46 82 CYS A O 1
ATOM 571 N N . ALA A 1 76 ? -16.596 30.319 68.666 1.00 20.06 83 ALA A N 1
ATOM 572 C CA . ALA A 1 76 ? -16.107 29.116 69.315 1.00 20.61 83 ALA A CA 1
ATOM 573 C C . ALA A 1 76 ? -15.459 29.502 70.631 1.00 22.78 83 ALA A C 1
ATOM 574 O O . ALA A 1 76 ? -14.964 30.625 70.774 1.00 23.96 83 ALA A O 1
ATOM 576 N N . ARG A 1 77 ? -15.459 28.573 71.581 1.00 20.11 84 ARG A N 1
ATOM 577 C CA . ARG A 1 77 ? -14.583 28.655 72.745 1.00 23.92 84 ARG A CA 1
ATOM 578 C C . ARG A 1 77 ? -13.474 27.651 72.522 1.00 22.46 84 ARG A C 1
ATOM 579 O O . ARG A 1 77 ? -13.727 26.544 72.061 1.00 22.04 84 ARG A O 1
ATOM 587 N N . VAL A 1 78 ? -12.244 28.031 72.852 1.00 21.86 85 VAL A N 1
ATOM 588 C CA . VAL A 1 78 ? -11.112 27.155 72.583 1.00 20.73 85 VAL A CA 1
ATOM 589 C C . VAL A 1 78 ? -10.220 26.945 73.793 1.00 23.02 85 VAL A C 1
ATOM 590 O O . VAL A 1 78 ? -10.270 27.706 74.753 1.00 23.50 85 VAL A O 1
ATOM 594 N N . GLN A 1 79 ? -9.433 25.875 73.733 1.00 22.59 86 GLN A N 1
ATOM 595 C CA . GLN A 1 79 ? -8.275 25.681 74.602 1.00 23.56 86 GLN A CA 1
ATOM 596 C C . GLN A 1 79 ? -7.046 26.009 73.759 1.00 21.54 86 GLN A C 1
ATOM 597 O O . GLN A 1 79 ? -6.764 25.340 72.755 1.00 19.05 86 GLN A O 1
ATOM 603 N N . TRP A 1 80 ? -6.314 27.047 74.147 1.00 23.02 87 TRP A N 1
ATOM 604 C CA . TRP A 1 80 ? -5.160 27.470 73.347 1.00 20.90 87 TRP A CA 1
ATOM 605 C C . TRP A 1 80 ? -3.936 26.543 73.475 1.00 22.52 87 TRP A C 1
ATOM 606 O O . TRP A 1 80 ? -3.701 25.920 74.51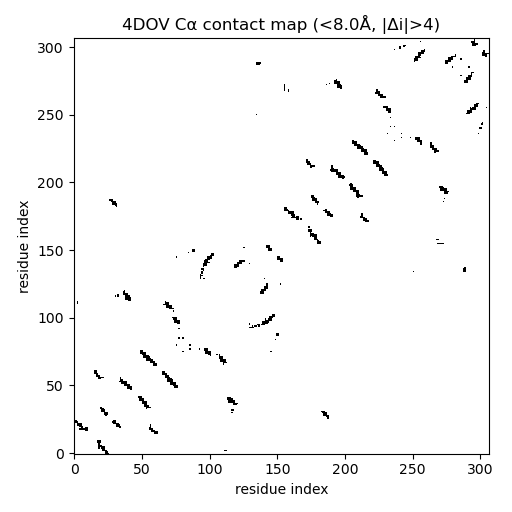1 1.00 24.07 87 TRP A O 1
ATOM 617 N N . PHE A 1 81 ? -3.180 26.427 72.392 1.00 18.28 88 PHE A N 1
ATOM 618 C CA . PHE A 1 81 ? -1.830 25.902 72.462 1.00 20.29 88 PHE A CA 1
ATOM 619 C C . PHE A 1 81 ? -0.936 27.062 72.079 1.00 21.26 88 PHE A C 1
ATOM 620 O O . PHE A 1 81 ? -1.411 28.094 71.587 1.00 21.86 88 PHE A O 1
ATOM 628 N N . VAL A 1 82 ? 0.360 26.904 72.315 1.00 20.61 89 VAL A N 1
ATOM 629 C CA . VAL A 1 82 ? 1.320 27.923 71.946 1.00 21.11 89 VAL A CA 1
ATOM 630 C C . VAL A 1 82 ? 2.502 27.265 71.236 1.00 21.37 89 VAL A C 1
ATOM 631 O O . VAL A 1 82 ? 2.944 26.180 71.632 1.00 20.07 89 VAL A O 1
ATOM 635 N N . ARG A 1 83 ? 2.986 27.895 70.167 1.00 19.64 90 ARG A N 1
ATOM 636 C CA . ARG A 1 83 ? 4.197 27.416 69.501 1.00 20.78 9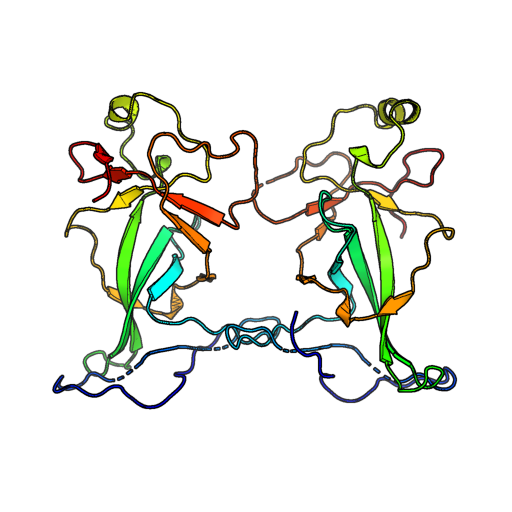0 ARG A CA 1
ATOM 637 C C . ARG A 1 83 ? 5.424 27.940 70.241 1.00 23.53 90 ARG A C 1
ATOM 638 O O . ARG A 1 83 ? 5.334 28.918 70.968 1.00 22.52 90 ARG A O 1
ATOM 646 N N . PHE A 1 84 ? 6.553 27.266 70.066 1.00 20.45 91 PHE A N 1
ATOM 647 C CA . PHE A 1 84 ? 7.768 27.609 70.804 1.00 22.04 91 PHE A CA 1
ATOM 648 C C . PHE A 1 84 ? 8.115 29.079 70.580 1.00 23.45 91 PHE A C 1
ATOM 649 O O . PHE A 1 84 ? 8.462 29.796 71.519 1.00 23.63 91 PHE A O 1
ATOM 657 N N . LEU A 1 85 ? 8.004 29.533 69.338 1.00 23.70 92 LEU A N 1
ATOM 658 C CA . LEU A 1 85 ? 8.413 30.903 69.012 1.00 29.17 92 LEU A CA 1
ATOM 659 C C . LEU A 1 85 ? 7.395 31.959 69.449 1.00 28.48 92 LEU A C 1
ATOM 660 O O . LEU A 1 85 ? 7.665 33.160 69.362 1.00 30.71 92 LEU A O 1
ATOM 665 N N . GLU A 1 86 ? 6.248 31.515 69.953 1.00 25.01 93 GLU A N 1
ATOM 666 C CA . GLU A 1 86 ? 5.228 32.422 70.484 1.00 25.08 93 GLU A CA 1
ATOM 667 C C . GLU A 1 86 ? 5.532 32.706 71.960 1.00 25.94 93 GLU A C 1
ATOM 668 O O . GLU A 1 86 ? 4.974 33.629 72.562 1.00 27.39 93 GLU A O 1
ATOM 674 N N . ILE A 1 87 ? 6.462 31.929 72.522 1.00 24.75 94 ILE A N 1
ATOM 675 C CA . ILE A 1 87 ? 6.914 32.100 73.900 1.00 23.39 94 ILE A CA 1
ATOM 676 C C . ILE A 1 87 ? 8.012 33.170 73.916 1.00 27.36 94 ILE A C 1
ATOM 677 O O . ILE A 1 87 ? 8.881 33.165 73.046 1.00 25.96 94 ILE A O 1
ATOM 682 N N . PRO A 1 88 ? 7.978 34.087 74.901 1.00 29.28 95 PRO A N 1
ATOM 683 C CA . PRO A 1 88 ? 8.938 35.204 74.904 1.00 30.17 95 PRO A CA 1
ATOM 684 C C . PRO A 1 88 ? 10.398 34.719 74.863 1.00 30.01 95 PRO A C 1
ATOM 685 O O . PRO A 1 88 ? 10.720 33.744 75.540 1.00 28.96 95 PRO A O 1
ATOM 689 N N . VAL A 1 89 ? 11.251 35.386 74.082 1.00 31.48 96 VAL A N 1
ATOM 690 C CA . VAL A 1 89 ? 12.656 34.971 73.920 1.00 32.79 96 VAL A CA 1
ATOM 691 C C . VAL A 1 89 ? 13.375 34.738 75.241 1.00 34.25 96 VAL A C 1
ATOM 692 O O . VAL A 1 89 ? 14.226 33.857 75.346 1.00 33.24 96 VAL A O 1
ATOM 696 N N . SER A 1 90 ? 13.028 35.531 76.245 1.00 34.72 97 SER A N 1
ATOM 697 C CA . SER A 1 90 ? 13.724 35.501 77.522 1.00 34.39 97 SER A CA 1
ATOM 698 C C . SER A 1 90 ? 13.357 34.285 78.367 1.00 36.03 97 SER A C 1
ATOM 699 O O . SER A 1 90 ? 14.001 34.013 79.382 1.00 37.39 97 SER A O 1
ATOM 702 N N . LYS A 1 91 ? 12.318 33.557 77.954 1.00 32.14 98 LYS A N 1
ATOM 703 C CA . LYS A 1 91 ? 11.833 32.409 78.716 1.00 29.86 98 LYS A CA 1
ATOM 704 C C . LYS A 1 91 ? 12.045 31.071 78.009 1.00 27.88 98 LYS A C 1
ATOM 705 O O . LYS A 1 91 ? 11.917 30.022 78.633 1.00 28.74 98 LYS A O 1
ATOM 711 N N . ARG A 1 92 ? 12.355 31.109 76.715 1.00 29.29 99 ARG A N 1
ATOM 712 C CA . ARG A 1 92 ? 12.468 29.888 75.910 1.00 30.17 99 ARG A CA 1
ATOM 713 C C . ARG A 1 92 ? 13.550 28.910 76.371 1.00 29.13 99 ARG A C 1
ATOM 714 O O . ARG A 1 92 ? 13.443 27.696 76.160 1.00 28.23 99 ARG A O 1
ATOM 722 N N . HIS A 1 93 ? 14.603 29.437 76.978 1.00 28.16 100 HIS A N 1
ATOM 723 C CA . HIS A 1 93 ? 15.714 28.606 77.421 1.00 27.18 100 HIS A CA 1
ATOM 724 C C . HIS A 1 93 ? 15.268 27.646 78.517 1.00 28.03 100 HIS A C 1
ATOM 725 O O . HIS A 1 93 ? 15.936 26.641 78.768 1.00 28.66 100 HIS A O 1
ATOM 732 N N . LEU A 1 94 ? 14.154 27.953 79.173 1.00 28.26 101 LEU A N 1
ATOM 733 C CA . LEU A 1 94 ? 13.690 27.120 80.285 1.00 29.02 101 LEU A CA 1
ATOM 734 C C . LEU A 1 94 ? 13.305 25.714 79.825 1.00 30.95 101 LEU A C 1
ATOM 735 O O . LEU A 1 94 ? 13.285 24.777 80.625 1.00 32.12 101 LEU A O 1
ATOM 740 N N . LEU A 1 95 ? 13.006 25.561 78.539 1.00 25.78 102 LEU A N 1
ATOM 741 C CA . LEU A 1 95 ? 12.695 24.237 78.010 1.00 25.04 102 LEU A CA 1
ATOM 742 C C . LEU A 1 95 ? 13.925 23.342 78.103 1.00 26.53 102 LEU A C 1
ATOM 743 O O . LEU A 1 95 ? 13.798 22.131 78.291 1.00 25.87 102 LEU A O 1
ATOM 748 N N . GLY A 1 96 ? 15.109 23.944 77.963 1.00 25.03 103 GLY A N 1
ATOM 749 C CA . GLY A 1 96 ? 16.363 23.213 78.078 1.00 27.85 103 GLY A CA 1
ATOM 750 C C . GLY A 1 96 ? 16.730 22.411 76.845 1.00 27.68 103 GLY A C 1
ATOM 751 O O . GLY A 1 96 ? 17.659 21.605 76.869 1.00 26.72 103 GLY A O 1
ATOM 752 N N . ARG A 1 97 ? 15.983 22.620 75.767 1.00 25.76 104 ARG A N 1
ATOM 753 C CA . ARG A 1 97 ? 16.272 21.989 74.486 1.00 23.16 104 ARG A CA 1
ATOM 754 C C . ARG A 1 97 ? 15.606 22.769 73.360 1.00 24.06 104 ARG A C 1
ATOM 755 O O . ARG A 1 97 ? 14.766 23.627 73.606 1.00 23.18 104 ARG A O 1
ATOM 763 N N . SER A 1 98 ? 15.986 22.460 72.129 1.00 22.64 105 SER A N 1
ATOM 764 C CA . SER A 1 98 ? 15.408 23.104 70.958 1.00 24.23 105 SER A CA 1
ATOM 765 C C . SER A 1 98 ? 14.392 22.175 70.304 1.00 23.46 105 SER A C 1
ATOM 766 O O . SER A 1 98 ? 14.767 21.150 69.738 1.00 24.04 105 SER A O 1
ATOM 769 N N . PRO A 1 99 ? 13.089 22.515 70.408 1.00 20.97 106 PRO A N 1
ATOM 770 C CA . PRO A 1 99 ? 12.055 21.596 69.917 1.00 23.05 106 PRO A CA 1
ATOM 771 C C . PRO A 1 99 ? 11.902 21.657 68.400 1.00 24.21 106 PRO A C 1
ATOM 772 O O . PRO A 1 99 ? 12.211 22.688 67.790 1.00 24.21 106 PRO A O 1
ATOM 776 N N . PRO A 1 100 ? 11.420 20.564 67.790 1.00 21.53 107 PRO A N 1
ATOM 777 C CA . PRO A 1 100 ? 11.153 20.571 66.349 1.00 22.89 107 PRO A CA 1
ATOM 778 C C . PRO A 1 100 ? 9.944 21.442 66.066 1.00 22.99 107 PRO A C 1
ATOM 779 O O . PRO A 1 100 ? 9.189 21.763 66.988 1.00 22.60 107 PRO A O 1
ATOM 783 N N . ALA A 1 101 ? 9.761 21.829 64.810 1.00 21.22 108 ALA A N 1
ATOM 784 C CA . ALA A 1 101 ? 8.653 22.697 64.436 1.00 26.07 108 ALA A CA 1
ATOM 785 C C . ALA A 1 101 ? 7.307 22.066 64.761 1.00 23.16 108 ALA A C 1
ATOM 786 O O . ALA A 1 101 ? 6.327 22.772 64.985 1.00 25.20 108 ALA A O 1
ATOM 788 N N . GLN A 1 102 ? 7.269 20.739 64.812 1.00 21.65 109 GLN A N 1
ATOM 789 C CA . GLN A 1 102 ? 5.993 20.020 65.002 1.00 20.46 109 GLN A CA 1
ATOM 790 C C . GLN A 1 102 ? 5.561 19.959 66.460 1.00 22.39 109 GLN A C 1
ATOM 791 O O . GLN A 1 102 ? 4.427 19.599 66.755 1.00 21.70 109 GLN A O 1
ATOM 797 N N . GLU A 1 103 ? 6.454 20.307 67.381 1.00 20.89 110 GLU A N 1
ATOM 798 C CA . GLU A 1 103 ? 6.078 20.291 68.796 1.00 19.69 110 GLU A CA 1
ATOM 799 C C . GLU A 1 103 ? 5.415 21.600 69.258 1.00 20.77 110 GLU A C 1
ATOM 800 O O . GLU A 1 103 ? 5.960 22.691 69.063 1.00 22.30 110 GLU A O 1
ATOM 806 N N . ILE A 1 104 ? 4.234 21.493 69.862 1.00 18.61 111 ILE A N 1
ATOM 807 C CA . ILE A 1 104 ? 3.573 22.647 70.470 1.00 17.72 111 ILE A CA 1
ATOM 808 C C . ILE A 1 104 ? 3.320 22.398 71.952 1.00 18.35 111 ILE A C 1
ATOM 809 O O . ILE A 1 104 ? 3.624 21.320 72.462 1.00 18.80 111 ILE A O 1
ATOM 814 N N . PHE A 1 105 ? 2.792 23.408 72.633 1.00 19.52 112 PHE A N 1
ATOM 815 C CA . PHE A 1 105 ? 2.610 23.338 74.081 1.00 20.90 112 PHE A CA 1
ATOM 816 C C . PHE A 1 105 ? 1.209 23.718 74.484 1.00 19.71 112 PHE A C 1
ATOM 817 O O . PHE A 1 105 ? 0.643 24.692 73.991 1.00 19.44 112 PHE A O 1
ATOM 825 N N . TRP A 1 106 ? 0.636 22.920 75.380 1.00 21.06 113 TRP A N 1
ATOM 826 C CA . TRP A 1 106 ? -0.660 23.245 75.953 1.00 21.45 113 TRP A CA 1
ATOM 827 C C . TRP A 1 106 ? -0.490 24.527 76.765 1.00 25.03 113 TRP A C 1
ATOM 828 O O . TRP A 1 106 ? 0.407 24.620 77.618 1.00 24.60 113 TRP A O 1
ATOM 839 N N . TYR A 1 107 ? -1.318 25.523 76.472 1.00 23.35 114 TYR A N 1
ATOM 840 C CA . TYR A 1 107 ? -1.219 26.825 77.127 1.00 24.62 114 TYR A CA 1
ATOM 841 C C . TYR A 1 107 ? -2.071 26.847 78.380 1.00 29.86 114 TYR A C 1
ATOM 842 O O . TYR A 1 107 ? -3.297 26.984 78.319 1.00 29.56 114 TYR A O 1
ATOM 851 N N . ASP A 1 108 ? -1.410 26.707 79.519 1.00 29.27 115 ASP A N 1
ATOM 852 C CA . ASP A 1 108 ? -2.096 26.582 80.794 1.00 31.59 115 ASP A CA 1
ATOM 853 C C . ASP A 1 108 ? -2.179 27.939 81.484 1.00 36.05 115 ASP A C 1
ATOM 854 O O . ASP A 1 108 ? -1.474 28.206 82.452 1.00 39.47 115 ASP A O 1
ATOM 859 N N . CYS A 1 109 ? -3.046 28.797 80.957 1.00 36.43 116 CYS A N 1
ATOM 860 C CA . CYS A 1 109 ? -3.237 30.141 81.485 1.00 38.99 116 CYS A CA 1
ATOM 861 C C . CYS A 1 109 ? -4.559 30.706 80.971 1.00 43.78 116 CYS A C 1
ATOM 862 O O . CYS A 1 109 ? -4.923 30.484 79.813 1.00 41.43 116 CYS A O 1
ATOM 865 N N . SER A 1 110 ? -5.269 31.431 81.837 1.00 44.42 117 SER A N 1
ATOM 866 C CA . SER A 1 110 ? -6.575 32.007 81.510 1.00 46.05 117 SER A CA 1
ATOM 867 C C . SER A 1 110 ? -6.424 33.337 80.779 1.00 45.91 117 SER A C 1
ATOM 868 O O . SER A 1 110 ? -7.410 33.998 80.445 1.00 47.00 117 SER A O 1
ATOM 871 N N . ASP A 1 111 ? -5.177 33.721 80.542 1.00 46.25 118 ASP A N 1
ATOM 872 C CA . ASP A 1 111 ? -4.844 35.030 79.995 1.00 46.51 118 ASP A CA 1
ATOM 873 C C . ASP A 1 111 ? -5.482 35.332 78.645 1.00 46.36 118 ASP A C 1
ATOM 874 O O . ASP A 1 111 ? -6.153 36.350 78.467 1.00 48.64 118 ASP A O 1
ATOM 879 N N . TRP A 1 112 ? -5.235 34.450 77.689 1.00 41.68 119 TRP A N 1
ATOM 880 C CA . TRP A 1 112 ? -5.672 34.630 76.315 1.00 38.14 119 TRP A CA 1
ATOM 881 C C . TRP A 1 112 ? -7.189 34.422 76.279 1.00 37.55 119 TRP A C 1
ATOM 882 O O . TRP A 1 112 ? -7.678 33.377 76.705 1.00 37.61 119 TRP A O 1
ATOM 893 N N . ASP A 1 113 ? -7.933 35.421 75.812 1.00 34.88 120 ASP A N 1
ATOM 894 C CA . ASP A 1 113 ? -9.386 35.274 75.680 1.00 34.11 120 ASP A CA 1
ATOM 895 C C . ASP A 1 113 ? -9.657 34.015 74.862 1.00 32.54 120 ASP A C 1
ATOM 896 O O . ASP A 1 113 ? -9.077 33.837 73.784 1.00 30.15 120 ASP A O 1
ATOM 901 N N . ASN A 1 114 ? -10.522 33.142 75.375 1.00 30.81 121 ASN A N 1
ATOM 902 C CA . ASN A 1 114 ? -10.762 31.852 74.724 1.00 30.09 121 ASN A CA 1
ATOM 903 C C . ASN A 1 114 ? -11.963 31.842 73.780 1.00 28.35 121 ASN A C 1
ATOM 904 O O . ASN A 1 114 ? -12.305 30.794 73.227 1.00 26.75 121 ASN A O 1
ATOM 909 N N . LYS A 1 115 ? -12.595 33.003 73.596 1.00 27.49 122 LYS A N 1
ATOM 910 C CA . LYS A 1 115 ? -13.687 33.135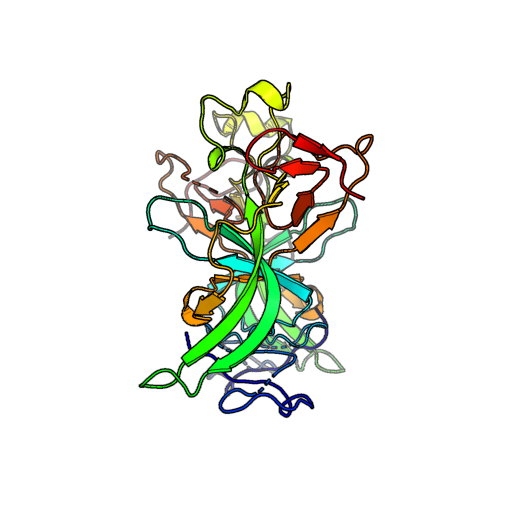 72.626 1.00 28.22 122 LYS A CA 1
ATOM 911 C C . LYS A 1 115 ? -13.192 33.726 71.320 1.00 28.80 122 LYS A C 1
ATOM 912 O O . LYS A 1 115 ? -12.585 34.807 71.293 1.00 29.40 122 LYS A O 1
ATOM 918 N N . ILE A 1 116 ? -13.444 33.017 70.228 1.00 25.54 123 ILE A N 1
ATOM 919 C CA . ILE A 1 116 ? -13.075 33.517 68.916 1.00 24.63 123 ILE A CA 1
ATOM 920 C C . ILE A 1 116 ? -14.267 33.533 67.982 1.00 24.83 123 ILE A C 1
ATOM 921 O O . ILE A 1 116 ? -15.277 32.857 68.226 1.00 26.82 123 ILE A O 1
ATOM 926 N N . ASN A 1 117 ? -14.130 34.313 66.912 1.00 24.06 124 ASN A N 1
ATOM 927 C CA . ASN A 1 117 ? -15.079 34.350 65.802 1.00 27.87 124 ASN A CA 1
ATOM 928 C C . ASN A 1 117 ? -14.676 33.223 64.858 1.00 26.21 124 ASN A C 1
ATOM 929 O O . ASN A 1 117 ? -13.498 33.087 64.524 1.00 24.99 124 ASN A O 1
ATOM 934 N N . VAL A 1 118 ? -15.638 32.405 64.453 1.00 23.87 125 VAL A N 1
ATOM 935 C CA . VAL A 1 118 ? -15.360 31.236 63.626 1.00 24.87 125 VAL A CA 1
ATOM 936 C C . VAL A 1 118 ? -14.727 31.642 62.300 1.00 26.05 125 VAL A C 1
ATOM 937 O O . VAL A 1 118 ? -14.006 30.856 61.661 1.00 24.87 125 VAL A O 1
ATOM 941 N N . GLU A 1 119 ? -14.970 32.885 61.890 1.00 27.66 126 GLU A N 1
ATOM 942 C CA . GLU A 1 119 ? -14.411 33.385 60.633 1.00 27.48 126 GLU A CA 1
ATOM 943 C C . GLU A 1 119 ? -12.884 33.441 60.632 1.00 26.95 126 GLU A C 1
ATOM 944 O O . GLU A 1 119 ? -12.268 33.540 59.575 1.00 27.55 126 GLU A O 1
ATOM 950 N N . THR A 1 120 ? -12.275 33.359 61.815 1.00 23.92 127 THR A N 1
ATOM 951 C CA . THR A 1 120 ? -10.821 33.341 61.919 1.00 23.08 127 THR A CA 1
ATOM 952 C C . THR A 1 120 ? -10.219 31.934 61.793 1.00 23.78 127 THR A C 1
ATOM 953 O O . THR A 1 120 ? -9.005 31.774 61.798 1.00 23.71 127 THR A O 1
ATOM 957 N N . ILE A 1 121 ? -11.068 30.921 61.672 1.00 22.35 128 ILE A N 1
ATOM 958 C CA . ILE A 1 121 ? -10.587 29.548 61.512 1.00 22.10 128 ILE A CA 1
ATOM 959 C C . ILE A 1 121 ? -10.112 29.308 60.082 1.00 24.93 128 ILE A C 1
ATOM 960 O O . ILE A 1 121 ? -10.834 29.596 59.127 1.00 25.96 128 ILE A O 1
ATOM 965 N N . ILE A 1 122 ? -8.886 28.801 59.948 1.00 23.04 129 ILE A N 1
ATOM 966 C CA . ILE A 1 122 ? -8.314 28.447 58.652 1.00 25.76 129 ILE A CA 1
ATOM 967 C C . ILE A 1 122 ? -8.741 27.032 58.272 1.00 25.65 129 ILE A C 1
ATOM 968 O O . ILE A 1 122 ? -9.139 26.765 57.138 1.00 27.29 129 ILE A O 1
ATOM 973 N N . GLY A 1 123 ? -8.676 26.125 59.240 1.00 23.76 130 GLY A N 1
ATOM 974 C CA . GLY A 1 123 ? -9.026 24.736 59.009 1.00 22.50 130 GLY A CA 1
ATOM 975 C C . GLY A 1 123 ? -8.535 23.842 60.132 1.00 20.75 130 GLY A C 1
ATOM 976 O O . GLY A 1 123 ? -7.868 24.307 61.062 1.00 22.33 130 GLY A O 1
ATOM 977 N N . PRO A 1 124 ? -8.825 22.543 60.034 1.00 22.21 131 PRO A N 1
ATOM 978 C CA . PRO A 1 124 ? -8.404 21.576 61.053 1.00 22.65 131 PRO A CA 1
ATOM 979 C C . PRO A 1 124 ? -6.924 21.231 60.957 1.00 21.64 131 PRO A C 1
ATOM 980 O O . PRO A 1 124 ? -6.288 21.409 59.910 1.00 24.43 131 PRO A O 1
ATOM 984 N N . VAL A 1 125 ? -6.395 20.727 62.069 1.00 19.83 132 VAL A N 1
ATOM 985 C CA . VAL A 1 125 ? -5.042 20.215 62.153 1.00 20.90 132 VAL A CA 1
ATOM 986 C C . VAL A 1 125 ? -5.070 19.014 63.096 1.00 21.83 132 VAL A C 1
ATOM 987 O O . VAL A 1 125 ? -5.867 18.975 64.038 1.00 20.02 132 VAL A O 1
ATOM 991 N N . GLN A 1 126 ? -4.222 18.021 62.844 1.00 21.86 133 GLN A N 1
ATOM 992 C CA . GLN A 1 126 ? -4.155 16.867 63.742 1.00 22.55 133 GLN A CA 1
ATOM 993 C C . GLN A 1 126 ? -3.122 17.157 64.824 1.00 20.20 133 GLN A C 1
ATOM 994 O O . GLN A 1 126 ? -2.034 17.630 64.529 1.00 20.32 133 GLN A O 1
ATOM 1000 N N . VAL A 1 127 ? -3.496 16.922 66.078 1.00 18.56 134 VAL A N 1
ATOM 1001 C CA . VAL A 1 127 ? -2.578 17.101 67.201 1.00 19.73 134 VAL A CA 1
ATOM 1002 C C . VAL A 1 127 ? -2.588 15.819 68.014 1.00 21.35 134 VAL A C 1
ATOM 1003 O O . VAL A 1 127 ? -3.657 15.258 68.293 1.00 22.76 134 VAL A O 1
ATOM 1007 N N . VAL A 1 128 ? -1.400 15.352 68.383 1.00 18.49 135 VAL A N 1
ATOM 1008 C CA . VAL A 1 128 ? -1.239 14.083 69.052 1.00 18.34 135 VAL A CA 1
ATOM 1009 C C . VAL A 1 128 ? -0.482 14.274 70.348 1.00 23.47 135 VAL A C 1
ATOM 1010 O O . VAL A 1 128 ? 0.590 14.900 70.366 1.00 22.85 135 VAL A O 1
ATOM 1014 N N . ALA A 1 129 ? -1.030 13.728 71.430 1.00 22.14 136 ALA A N 1
ATOM 1015 C CA . ALA A 1 129 ? -0.374 13.789 72.736 1.00 27.03 136 ALA A CA 1
ATOM 1016 C C . ALA A 1 129 ? 0.679 12.687 72.858 1.00 25.24 136 ALA A C 1
ATOM 1017 O O . ALA A 1 129 ? 0.403 11.520 72.561 1.00 26.20 136 ALA A O 1
ATOM 1019 N N . LEU A 1 130 ? 1.883 13.051 73.295 1.00 26.00 137 LEU A N 1
ATOM 1020 C CA . LEU A 1 130 ? 2.977 12.097 73.409 1.00 29.53 137 LEU A CA 1
ATOM 1021 C C . LEU A 1 130 ? 3.531 12.024 74.828 1.00 31.60 137 LEU A C 1
ATOM 1022 O O . LEU A 1 130 ? 3.456 12.9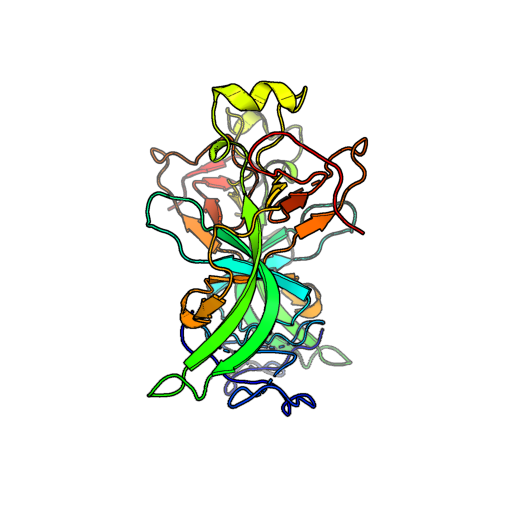93 75.589 1.00 30.96 137 LEU A O 1
ATOM 1027 N N . ALA A 1 131 ? 4.073 10.862 75.185 1.00 35.43 138 ALA A N 1
ATOM 1028 C CA . ALA A 1 131 ? 4.883 10.741 76.393 1.00 36.59 138 ALA A CA 1
ATOM 1029 C C . ALA A 1 131 ? 6.253 11.364 76.133 1.00 38.23 138 ALA A C 1
ATOM 1030 O O . ALA A 1 131 ? 6.676 11.485 74.979 1.00 38.12 138 ALA A O 1
ATOM 1032 N N . PRO A 1 132 ? 6.955 11.767 77.205 1.00 41.30 139 PRO A N 1
ATOM 1033 C CA . PRO A 1 132 ? 8.235 12.477 77.055 1.00 40.00 139 PRO A CA 1
ATOM 1034 C C . PRO A 1 132 ? 9.297 11.648 76.330 1.00 41.57 139 PRO A C 1
ATOM 1035 O O . PRO A 1 132 ? 10.096 12.204 75.586 1.00 43.16 139 PRO A O 1
ATOM 1039 N N . GLU A 1 133 ? 9.289 10.337 76.547 1.00 44.59 140 GLU A N 1
ATOM 1040 C CA . GLU A 1 133 ? 10.228 9.425 75.897 1.00 44.76 140 GLU A CA 1
ATOM 1041 C C . GLU A 1 133 ? 10.088 9.440 74.375 1.00 41.96 140 GLU A C 1
ATOM 1042 O O . GLU A 1 133 ? 11.058 9.240 73.644 1.00 42.68 140 GLU A O 1
ATOM 1048 N N . GLU A 1 134 ? 8.872 9.672 73.895 1.00 39.80 141 GLU A N 1
ATOM 1049 C CA . GLU A 1 134 ? 8.601 9.487 72.482 1.00 37.52 141 GLU A CA 1
ATOM 1050 C C . GLU A 1 134 ? 9.379 10.461 71.614 1.00 34.13 141 GLU A C 1
ATOM 1051 O O . GLU A 1 134 ? 9.743 11.558 72.043 1.00 36.32 141 GLU A O 1
ATOM 1057 N N . VAL A 1 135 ? 9.639 10.034 70.388 1.00 33.80 142 VAL A N 1
ATOM 1058 C CA . VAL A 1 135 ? 10.501 10.761 69.484 1.00 33.27 142 VAL A CA 1
ATOM 1059 C C . VAL A 1 135 ? 9.681 11.351 68.346 1.00 34.71 142 VAL A C 1
ATOM 1060 O O . VAL A 1 135 ? 8.999 10.633 67.612 1.00 33.03 142 VAL A O 1
ATOM 1064 N N . ILE A 1 136 ? 9.735 12.671 68.224 1.00 31.57 143 ILE A N 1
ATOM 1065 C CA . ILE A 1 136 ? 9.181 13.365 67.070 1.00 35.59 143 ILE A CA 1
ATOM 1066 C C . ILE A 1 136 ? 10.249 13.395 65.981 1.00 37.96 143 ILE A C 1
ATOM 1067 O O . ILE A 1 136 ? 11.409 13.687 66.262 1.00 40.09 143 ILE A O 1
ATOM 1072 N N . PRO A 1 137 ? 9.871 13.089 64.732 1.00 38.65 144 PRO A N 1
ATOM 1073 C CA . PRO A 1 137 ? 10.842 13.203 63.633 1.00 41.92 144 PRO A CA 1
ATOM 1074 C C . PRO A 1 137 ? 11.331 14.651 63.486 1.00 44.79 144 PRO A C 1
ATOM 1075 O O . PRO A 1 137 ? 10.501 15.553 63.339 1.00 46.60 144 PRO A O 1
ATOM 1079 N N . VAL A 1 138 ? 12.646 14.871 63.518 1.00 46.34 145 VAL A N 1
ATOM 1080 C CA . VAL A 1 138 ? 13.184 16.213 63.783 1.00 47.92 145 VAL A CA 1
ATOM 1081 C C . VAL A 1 138 ? 13.785 16.967 62.592 1.00 48.69 145 VAL A C 1
ATOM 1082 O O . VAL A 1 138 ? 14.421 18.007 62.780 1.00 52.70 145 VAL A O 1
ATOM 1086 N N . ASP A 1 139 ? 13.585 16.463 61.379 1.00 47.10 146 ASP A N 1
ATOM 1087 C CA . ASP A 1 139 ? 14.077 17.162 60.191 1.00 48.28 146 ASP A CA 1
ATOM 1088 C C . ASP A 1 139 ? 12.942 17.623 59.273 1.00 50.38 146 ASP A C 1
ATOM 1089 O O . ASP A 1 139 ? 13.184 18.182 58.201 1.00 51.57 146 ASP A O 1
ATOM 1091 N N . GLN A 1 140 ? 11.705 17.406 59.715 1.00 46.41 147 GLN A N 1
ATOM 1092 C CA . GLN A 1 140 ? 10.534 17.491 58.840 1.00 43.65 147 GLN A CA 1
ATOM 1093 C C . GLN A 1 140 ? 9.960 18.884 58.641 1.00 41.81 147 GLN A C 1
ATOM 1094 O O . GLN A 1 140 ? 9.914 19.685 59.573 1.00 42.43 147 GLN A O 1
ATOM 1100 N N . LYS A 1 141 ? 9.492 19.144 57.423 1.00 42.24 148 LYS A N 1
ATOM 1101 C CA . LYS A 1 141 ? 8.823 20.402 57.099 1.00 40.48 148 LYS A CA 1
ATOM 1102 C C . LYS A 1 141 ? 7.327 20.361 57.419 1.00 37.94 148 LYS A C 1
ATOM 1103 O O . LYS A 1 141 ? 6.795 21.297 58.016 1.00 37.39 148 LYS A O 1
ATOM 1105 N N . SER A 1 142 ? 6.657 19.283 57.018 1.00 36.33 149 SER A N 1
ATOM 1106 C CA . SER A 1 142 ? 5.200 19.198 57.132 1.00 34.92 149 SER A CA 1
ATOM 1107 C C . SER A 1 142 ? 4.714 19.369 58.565 1.00 32.47 149 SER A C 1
ATOM 1108 O O . SER A 1 142 ? 5.297 18.814 59.496 1.00 30.31 149 SER A O 1
ATOM 1111 N N . GLU A 1 143 ? 3.641 20.135 58.731 1.00 30.40 150 GLU A N 1
ATOM 1112 C CA . GLU A 1 143 ? 3.009 20.285 60.038 1.00 28.45 150 GLU A CA 1
ATOM 1113 C C . GLU A 1 143 ? 1.580 19.767 60.018 1.00 28.38 150 GLU A C 1
ATOM 1114 O O . GLU A 1 143 ? 0.718 20.243 60.761 1.00 27.76 150 GLU A O 1
ATOM 1120 N N . GLU A 1 144 ? 1.332 18.793 59.147 1.00 27.84 151 GLU A N 1
ATOM 1121 C CA . GLU A 1 144 ? 0.013 18.188 59.043 1.00 33.59 151 GLU A CA 1
ATOM 1122 C C . GLU A 1 144 ? -0.374 17.573 60.377 1.00 28.71 151 GLU A C 1
ATOM 1123 O O . GLU A 1 144 ? -1.555 17.543 60.744 1.00 29.45 151 GLU A O 1
ATOM 1129 N N . THR A 1 145 ? 0.631 17.084 61.104 1.00 26.94 152 THR A N 1
ATOM 1130 C CA . THR A 1 145 ? 0.415 16.577 62.457 1.00 24.99 152 THR A CA 1
ATOM 1131 C C . THR A 1 145 ? 1.368 17.284 63.413 1.00 20.90 152 THR A C 1
ATOM 1132 O O . THR A 1 145 ? 2.578 17.328 63.171 1.00 22.90 152 THR A O 1
ATOM 1136 N N . LEU A 1 146 ? 0.809 17.856 64.478 1.00 19.67 153 LEU A N 1
ATOM 1137 C CA . LEU A 1 146 ? 1.608 18.486 65.525 1.00 18.62 153 LEU A CA 1
ATOM 1138 C C . LEU A 1 146 ? 1.552 17.597 66.752 1.00 19.04 153 LEU A C 1
ATOM 1139 O O . LEU A 1 146 ? 0.636 16.792 66.898 1.00 19.77 153 LEU A O 1
ATOM 1144 N N . PHE A 1 147 ? 2.537 17.741 67.637 1.00 19.31 154 PHE A N 1
ATOM 1145 C CA . PHE A 1 147 ? 2.640 16.853 68.800 1.00 19.70 154 PHE A CA 1
ATOM 1146 C C . PHE A 1 147 ? 2.773 17.673 70.055 1.00 21.15 154 PHE A C 1
ATOM 1147 O O . PHE A 1 147 ? 3.407 18.719 70.048 1.00 22.11 154 PHE A O 1
ATOM 1155 N N . VAL A 1 148 ? 2.188 17.197 71.142 1.00 20.51 155 VAL A N 1
ATOM 1156 C CA . VAL A 1 148 ? 2.290 17.927 72.399 1.00 20.54 155 VAL A CA 1
ATOM 1157 C C . VAL A 1 148 ? 2.728 17.001 73.536 1.00 23.43 155 VAL A C 1
ATOM 1158 O O . VAL A 1 148 ? 2.134 15.944 73.748 1.00 23.73 155 VAL A O 1
ATOM 1162 N N . LYS A 1 149 ? 3.781 17.404 74.245 1.00 21.87 156 LYS A N 1
ATOM 1163 C CA . LYS A 1 149 ? 4.290 16.643 75.380 1.00 23.62 156 LYS A CA 1
ATOM 1164 C C . LYS A 1 149 ? 4.109 17.405 76.690 1.00 27.41 156 LYS A C 1
ATOM 1165 O O . LYS A 1 149 ? 3.996 16.798 77.759 1.00 28.41 156 LYS A O 1
ATOM 1171 N N . LEU A 1 150 ? 4.097 18.734 76.605 1.00 24.51 157 LEU A N 1
ATOM 1172 C CA . LEU A 1 150 ? 4.227 19.590 77.780 1.00 24.18 157 LEU A CA 1
ATOM 1173 C C . LEU A 1 150 ? 3.242 20.749 77.737 1.00 25.77 157 L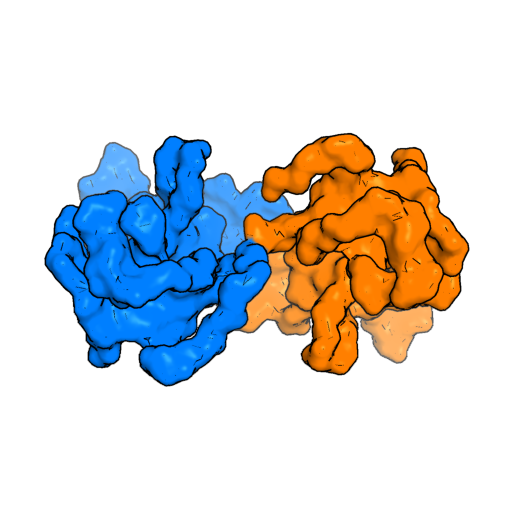EU A C 1
ATOM 1174 O O . LEU A 1 150 ? 2.782 21.143 76.668 1.00 22.17 157 LEU A O 1
ATOM 1179 N N . SER A 1 151 ? 2.954 21.313 78.908 1.00 24.93 158 SER A N 1
ATOM 1180 C CA . SER A 1 151 ? 2.228 22.555 79.006 1.00 23.37 158 SER A CA 1
ATOM 1181 C C . SER A 1 151 ? 3.183 23.684 79.321 1.00 28.34 158 SER A C 1
ATOM 1182 O O . SER A 1 151 ? 4.290 23.455 79.812 1.00 27.46 158 SER A O 1
ATOM 1185 N N . TRP A 1 152 ? 2.752 24.903 79.021 1.00 25.50 159 TRP A N 1
ATOM 1186 C CA . TRP A 1 152 ? 3.500 26.109 79.366 1.00 27.57 159 TRP A CA 1
ATOM 1187 C C . TRP A 1 152 ? 2.535 27.040 80.098 1.00 29.89 159 TRP A C 1
ATOM 1188 O O . TRP A 1 152 ? 1.431 27.288 79.618 1.00 28.80 159 TRP A O 1
ATOM 1199 N N . ASN A 1 153 ? 2.936 27.558 81.255 1.00 30.52 160 ASN A N 1
ATOM 1200 C CA . ASN A 1 153 ? 2.021 28.372 82.052 1.00 31.71 160 ASN A CA 1
ATOM 1201 C C . ASN A 1 153 ? 2.481 29.822 82.240 1.00 36.44 160 ASN A C 1
ATOM 1202 O O . ASN A 1 153 ? 2.001 30.519 83.138 1.00 36.61 160 ASN A O 1
ATOM 1207 N N . LYS A 1 154 ? 3.391 30.265 81.377 1.00 32.59 161 LYS A N 1
ATOM 1208 C CA . LYS A 1 154 ? 3.996 31.601 81.451 1.00 36.33 161 LYS A CA 1
ATOM 1209 C C . LYS A 1 154 ? 5.179 31.643 82.418 1.00 36.95 161 LYS A C 1
ATOM 1210 O O . LYS A 1 154 ? 5.955 32.595 82.411 1.00 40.11 161 LYS A O 1
ATOM 1216 N N . LYS A 1 155 ? 5.322 30.602 83.234 1.00 38.35 162 LYS A N 1
ATOM 1217 C CA . LYS A 1 155 ? 6.420 30.524 84.202 1.00 37.73 162 LYS A CA 1
ATOM 1218 C C . LYS A 1 155 ? 7.401 29.402 83.882 1.00 39.43 162 LYS A C 1
ATOM 1219 O O . LYS A 1 155 ? 8.608 29.613 83.865 1.00 38.57 162 LYS A O 1
ATOM 1221 N N . ASP A 1 156 ? 6.884 28.201 83.657 1.00 37.43 163 ASP A N 1
ATOM 1222 C CA . ASP A 1 156 ? 7.739 27.095 83.262 1.00 37.29 163 ASP A CA 1
ATOM 1223 C C . ASP A 1 156 ? 6.966 26.029 82.498 1.00 33.72 163 ASP A C 1
ATOM 1224 O O . ASP A 1 156 ? 5.735 26.072 82.388 1.00 34.42 163 ASP A O 1
ATOM 1229 N N . PHE A 1 157 ? 7.713 25.081 81.960 1.00 33.57 164 PHE A N 1
ATOM 1230 C CA . PHE A 1 157 ? 7.137 23.965 81.248 1.00 32.97 164 PHE A CA 1
ATOM 1231 C C . PHE A 1 157 ? 6.829 22.867 82.241 1.00 34.88 164 PHE A C 1
ATOM 1232 O O . PHE A 1 157 ? 7.563 22.676 83.211 1.00 37.32 164 PHE A O 1
ATOM 1240 N N . ALA A 1 158 ? 5.725 22.166 82.019 1.00 33.85 165 ALA A N 1
ATOM 1241 C CA . ALA A 1 158 ? 5.358 21.045 82.865 1.00 34.36 165 ALA A CA 1
ATOM 1242 C C . ALA A 1 158 ? 4.845 19.922 81.986 1.00 36.35 165 ALA A C 1
ATOM 1243 O O . ALA A 1 158 ? 4.263 20.176 80.933 1.00 33.21 165 ALA A O 1
ATOM 1245 N N . PRO A 1 159 ? 5.087 18.672 82.401 1.00 39.11 166 PRO A N 1
ATOM 1246 C CA . PRO A 1 159 ? 4.579 17.504 81.674 1.00 39.61 166 PRO A CA 1
ATOM 1247 C C . PRO A 1 159 ? 3.060 17.494 81.716 1.00 40.70 166 PRO A C 1
ATOM 1248 O O . PRO A 1 159 ? 2.484 17.937 82.710 1.00 43.55 166 PRO A O 1
ATOM 1252 N N . LEU A 1 160 ? 2.416 17.019 80.654 1.00 39.85 167 LEU A N 1
ATOM 1253 C CA . LEU A 1 160 ? 0.962 16.918 80.660 1.00 44.11 167 LEU A CA 1
ATOM 1254 C C . LEU A 1 160 ? 0.506 15.770 81.559 1.00 47.02 167 LEU A C 1
ATOM 1255 O O . LEU A 1 160 ? 1.150 14.716 81.609 1.00 46.58 167 LEU A O 1
ATOM 1260 N N . PRO A 1 161 ? -0.599 15.984 82.289 1.00 49.75 168 PRO A N 1
ATOM 1261 C CA . PRO A 1 161 ? -1.327 14.933 83.010 1.00 53.31 168 PRO A CA 1
ATOM 1262 C C . PRO A 1 161 ? -2.617 14.534 82.288 1.00 53.27 168 PRO A C 1
ATOM 1263 O O . PRO A 1 161 ? -3.437 15.401 81.972 1.00 55.31 168 PRO A O 1
ATOM 1267 N N . ARG B 1 4 ? -9.959 8.615 49.561 1.00 40.59 11 ARG C N 1
ATOM 1268 C CA . ARG B 1 4 ? -10.802 8.432 50.744 1.00 40.85 11 ARG C CA 1
ATOM 1269 C C . ARG B 1 4 ? -12.230 7.993 50.382 1.00 44.09 11 ARG C C 1
ATOM 1270 O O . ARG B 1 4 ? -12.550 7.838 49.207 1.00 46.18 11 ARG C O 1
ATOM 1272 N N . GLN B 1 5 ? -13.082 7.817 51.391 1.00 46.42 12 GLN C N 1
ATOM 1273 C CA . GLN B 1 5 ? -14.291 6.978 51.284 1.00 46.99 12 GLN C CA 1
ATOM 1274 C C . GLN B 1 5 ? -15.059 6.922 49.952 1.00 43.98 12 GLN C C 1
ATOM 1275 O O . GLN B 1 5 ? -14.957 5.932 49.228 1.00 45.93 12 GLN C O 1
ATOM 1281 N N . THR B 1 6 ? -15.862 7.934 49.637 1.00 40.66 13 THR C N 1
ATOM 1282 C CA . THR B 1 6 ? -16.707 7.827 48.445 1.00 36.53 13 THR C CA 1
ATOM 1283 C C . THR B 1 6 ? -16.551 8.995 47.479 1.00 35.69 13 THR C C 1
ATOM 1284 O O . THR B 1 6 ? -16.391 10.150 47.882 1.00 34.42 13 THR C O 1
ATOM 1288 N N . PHE B 1 7 ? -16.599 8.680 46.193 1.00 31.97 14 PHE C N 1
ATOM 1289 C CA . PHE B 1 7 ? -16.401 9.686 45.167 1.00 29.50 14 PHE C CA 1
ATOM 1290 C C . PHE B 1 7 ? -17.684 9.872 44.390 1.00 29.50 14 PHE C C 1
ATOM 1291 O O . PHE B 1 7 ? -18.395 8.902 44.095 1.00 31.98 14 PHE C O 1
ATOM 1299 N N . SER B 1 8 ? -18.001 11.123 44.081 1.00 24.27 15 SER C N 1
ATOM 1300 C CA . SER B 1 8 ? -19.160 11.420 43.261 1.00 24.82 15 SER C CA 1
ATOM 1301 C C . SER B 1 8 ? -18.805 12.499 42.267 1.00 25.03 15 SER C C 1
ATOM 1302 O O . SER B 1 8 ? -17.918 13.325 42.519 1.00 23.55 15 SER C O 1
ATOM 1305 N N . TRP B 1 9 ? -19.466 12.499 41.117 1.00 22.95 16 TRP C N 1
ATOM 1306 C CA . TRP B 1 9 ? -19.192 13.540 40.141 1.00 23.88 16 TRP C CA 1
ATOM 1307 C C . TRP B 1 9 ? -19.816 14.851 40.568 1.00 26.47 16 TRP C C 1
ATOM 1308 O O . TRP B 1 9 ? -20.806 14.867 41.291 1.00 27.55 16 TRP C O 1
ATOM 1319 N N . VAL B 1 10 ? -19.227 15.944 40.104 1.00 25.45 17 VAL C N 1
ATOM 1320 C CA . VAL B 1 10 ? -19.741 17.278 40.347 1.00 27.88 17 VAL C CA 1
ATOM 1321 C C . VAL B 1 10 ? -20.092 17.895 39.000 1.00 31.46 17 VAL C C 1
ATOM 1322 O O . VAL B 1 10 ? -19.271 17.928 38.092 1.00 34.59 17 VAL C O 1
ATOM 1326 N N . GLY B 1 11 ? -21.318 18.375 38.867 1.00 35.83 18 GLY C N 1
ATOM 1327 C CA . GLY B 1 11 ? -21.732 18.996 37.626 1.00 37.15 18 GLY C CA 1
ATOM 1328 C C . GLY B 1 11 ? -22.063 18.000 36.529 1.00 37.06 18 GLY C C 1
ATOM 1329 O O . GLY B 1 11 ? -22.152 16.787 36.751 1.00 36.62 18 GLY C O 1
ATOM 1330 N N . ARG B 1 12 ? -22.252 18.536 35.330 1.00 36.62 19 ARG C N 1
ATOM 1331 C CA . ARG B 1 12 ? -22.631 17.751 34.175 1.00 34.59 19 ARG C CA 1
ATOM 1332 C C . ARG B 1 12 ? -21.382 17.456 33.363 1.00 32.27 19 ARG C C 1
ATOM 1333 O O . ARG B 1 12 ? -20.410 18.212 33.427 1.00 33.51 19 ARG C O 1
ATOM 1341 N N . PRO B 1 13 ? -21.402 16.357 32.601 1.00 33.11 20 PRO C N 1
ATOM 1342 C CA . PRO B 1 13 ? -20.230 15.972 31.810 1.00 33.15 20 PRO C CA 1
ATOM 1343 C C . PRO B 1 13 ? -19.853 17.074 30.829 1.00 37.92 20 PRO C C 1
ATOM 1344 O O . PRO B 1 13 ? -20.686 17.917 30.475 1.00 40.08 20 PRO C O 1
ATOM 1348 N N . LEU B 1 14 ? -18.593 17.082 30.412 1.00 35.22 21 LEU C N 1
ATOM 1349 C CA . LEU B 1 14 ? -18.141 17.989 29.374 1.00 40.51 21 LEU C CA 1
ATOM 1350 C C . LEU B 1 14 ? -18.525 17.397 28.023 1.00 44.25 21 LEU C C 1
ATOM 1351 O O . LEU B 1 14 ? -18.822 16.200 27.921 1.00 43.02 21 LEU C O 1
ATOM 1356 N N . PRO B 1 15 ? -18.537 18.240 26.979 1.00 48.47 22 PRO C N 1
ATOM 1357 C CA . PRO B 1 15 ? -18.679 17.759 25.599 1.00 50.78 22 PRO C CA 1
ATOM 1358 C C . PRO B 1 15 ? -17.508 16.850 25.232 1.00 52.92 22 PRO C C 1
ATOM 1359 O O . PRO B 1 15 ? -16.360 17.155 25.571 1.00 55.58 22 PRO C O 1
ATOM 1363 N N . ASN B 1 16 ? -17.791 15.742 24.557 1.00 55.24 23 ASN C N 1
ATOM 1364 C CA . ASN B 1 16 ? -16.740 14.799 24.202 1.00 56.49 23 ASN C CA 1
ATOM 1365 C C . ASN B 1 16 ? -17.180 13.848 23.103 1.00 62.06 23 ASN C C 1
ATOM 1366 O O . ASN B 1 16 ? -18.283 13.294 23.149 1.00 61.49 23 ASN C O 1
ATOM 1368 N N . ARG B 1 17 ? -16.306 13.663 22.118 1.00 62.53 24 ARG C N 1
ATOM 1369 C CA . ARG B 1 17 ? -16.519 12.662 21.081 1.00 63.06 24 ARG C CA 1
ATOM 1370 C C . ARG B 1 17 ? -15.641 11.444 21.359 1.00 63.36 24 ARG C C 1
ATOM 1371 O O . ARG B 1 17 ? -15.380 10.633 20.466 1.00 65.57 24 ARG C O 1
ATOM 1373 N N . LYS B 1 18 ? -15.184 11.330 22.606 1.00 62.28 25 LYS C N 1
ATOM 1374 C CA . LYS B 1 18 ? -14.384 10.188 23.049 1.00 57.85 25 LYS C CA 1
ATOM 1375 C C . LYS B 1 18 ? -15.296 9.013 23.407 1.00 53.70 25 LYS C C 1
ATOM 1376 O O . LYS B 1 18 ? -16.207 9.150 24.229 1.00 49.54 25 LYS C O 1
ATOM 1378 N N . GLN B 1 19 ? -15.032 7.860 22.794 1.00 51.42 26 GLN C N 1
ATOM 1379 C CA . GLN B 1 19 ? -15.934 6.708 22.852 1.00 50.48 26 GLN C CA 1
ATOM 1380 C C . GLN B 1 19 ? -16.066 6.040 24.226 1.00 44.30 26 GLN C C 1
ATOM 1381 O O . GLN B 1 19 ? -15.093 5.504 24.758 1.00 45.71 26 GLN C O 1
ATOM 1383 N N . PHE B 1 20 ? -17.277 6.081 24.784 1.00 42.37 27 PHE C N 1
ATOM 1384 C CA . PHE B 1 20 ? -17.627 5.325 25.992 1.00 41.20 27 PHE C CA 1
ATOM 1385 C C . PHE B 1 20 ? -17.029 5.910 27.271 1.00 39.72 27 PHE C C 1
ATOM 1386 O O . PHE B 1 20 ? -16.997 5.263 28.322 1.00 36.83 27 PHE C O 1
ATOM 1394 N N . GLN B 1 21 ? -16.577 7.152 27.173 1.00 39.81 28 GLN C N 1
ATOM 1395 C CA . GLN B 1 21 ? -16.076 7.873 28.328 1.00 36.18 28 GLN C CA 1
ATOM 1396 C C . GLN B 1 21 ? -16.843 9.184 28.461 1.00 35.30 28 GLN C C 1
ATOM 1397 O O . GLN B 1 21 ? -17.061 9.881 27.469 1.00 40.12 28 GLN C O 1
ATOM 1403 N N . GLN B 1 22 ? -17.260 9.514 29.680 1.00 32.29 29 GLN C N 1
ATOM 1404 C CA . GLN B 1 22 ? -17.874 10.812 29.958 1.00 29.11 29 GLN C CA 1
ATOM 1405 C C . GLN B 1 22 ? -16.881 11.635 30.777 1.00 27.70 29 GLN C C 1
ATOM 1406 O O . GLN B 1 22 ? -16.481 11.196 31.851 1.00 25.77 29 GLN C O 1
ATOM 1420 N N . TYR B 1 24 ? -15.467 14.799 33.053 1.00 20.81 31 TYR C N 1
ATOM 1421 C CA . TYR B 1 24 ? -15.899 15.741 34.078 1.00 22.76 31 TYR C CA 1
ATOM 1422 C C . TYR B 1 24 ? -14.784 16.720 34.439 1.00 24.74 31 TYR C C 1
ATOM 1423 O O . TYR B 1 24 ? -13.612 16.413 34.273 1.00 24.46 31 TYR C O 1
ATOM 1432 N N . ARG B 1 25 ? -15.165 17.891 34.941 1.00 23.55 32 ARG C N 1
ATOM 1433 C CA . ARG B 1 25 ? -14.211 18.909 35.360 1.00 22.12 32 ARG C CA 1
ATOM 1434 C C . ARG B 1 25 ? -13.800 18.693 36.815 1.00 23.65 32 ARG C C 1
ATOM 1435 O O . ARG B 1 25 ? -12.728 19.120 37.239 1.00 23.24 32 ARG C O 1
ATOM 1438 N N . GLU B 1 26 ? -14.647 18.009 37.574 1.00 22.46 33 GLU C N 1
ATOM 1439 C CA . GLU B 1 26 ? -14.541 18.060 39.022 1.00 21.45 33 GLU C CA 1
ATOM 1440 C C . GLU B 1 26 ? -15.139 16.831 39.696 1.00 21.34 33 GLU C C 1
ATOM 1441 O O . GLU B 1 26 ? -16.127 16.262 39.228 1.00 22.71 33 GLU C O 1
ATOM 1447 N N . ILE B 1 27 ? -14.534 16.413 40.800 1.00 19.61 34 ILE C N 1
ATOM 1448 C CA . ILE B 1 27 ? -15.022 15.260 41.531 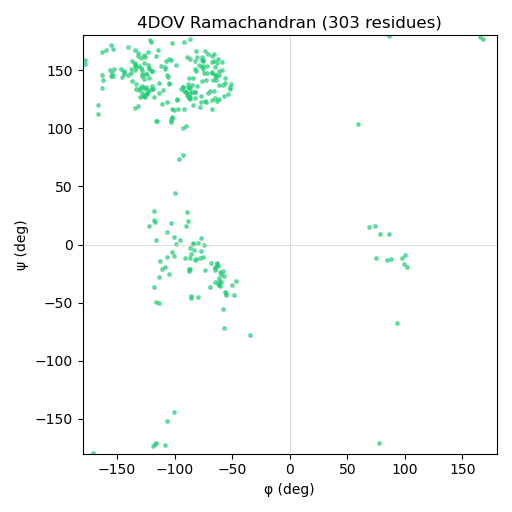1.00 20.24 34 ILE C CA 1
ATOM 1449 C C . ILE B 1 27 ? -15.130 15.640 43.005 1.00 21.25 34 ILE C C 1
ATOM 1450 O O . ILE B 1 27 ? -14.450 16.563 43.466 1.00 21.63 34 ILE C O 1
ATOM 1455 N N . CYS B 1 28 ? -16.020 14.964 43.726 1.00 19.91 35 CYS C N 1
ATOM 1456 C CA . CYS B 1 28 ? -16.200 15.215 45.154 1.00 22.40 35 CYS C CA 1
ATOM 1457 C C . CYS B 1 28 ? -15.823 13.967 45.936 1.00 25.39 35 CYS C C 1
ATOM 1458 O O . CYS B 1 28 ? -16.414 12.898 45.757 1.00 26.16 35 CYS C O 1
ATOM 1469 N N . LYS B 1 30 ? -15.886 12.319 49.440 1.00 25.60 37 LYS C N 1
ATOM 1470 C CA . LYS B 1 30 ? -16.449 12.424 50.792 1.00 30.53 37 LYS C CA 1
ATOM 1471 C C . LYS B 1 30 ? -15.700 11.514 51.757 1.00 34.90 37 LYS C C 1
ATOM 1472 O O . LYS B 1 30 ? -15.631 10.297 51.563 1.00 37.68 37 LYS C O 1
ATOM 1478 N N . ILE B 1 31 ? -15.119 12.114 52.790 1.00 31.08 38 ILE C N 1
ATOM 1479 C CA . ILE B 1 31 ? -14.280 11.370 53.724 1.00 34.75 38 ILE C CA 1
ATOM 1480 C C . ILE B 1 31 ? -15.007 11.051 55.025 1.00 34.66 38 ILE C C 1
ATOM 1481 O O . ILE B 1 31 ? -16.123 11.513 55.254 1.00 34.61 38 ILE C O 1
ATOM 1486 N N . ASN B 1 32 ? -14.359 10.262 55.876 1.00 37.85 39 ASN C N 1
ATOM 1487 C CA . ASN B 1 32 ? -14.990 9.744 57.087 1.00 37.58 39 ASN C CA 1
ATOM 1488 C C . ASN B 1 32 ? -15.454 10.821 58.069 1.00 38.46 39 ASN C C 1
ATOM 1489 O O . ASN B 1 32 ? -16.484 10.654 58.711 1.00 39.12 39 ASN C O 1
ATOM 1491 N N . ASP B 1 33 ? -14.712 11.920 58.200 1.00 39.38 40 ASP C N 1
ATOM 1492 C CA . ASP B 1 33 ? -15.131 12.958 59.152 1.00 36.07 40 ASP C CA 1
ATOM 1493 C C . ASP B 1 33 ? -16.324 13.781 58.651 1.00 39.02 40 ASP C C 1
ATOM 1494 O O . ASP B 1 33 ? -16.799 14.686 59.343 1.00 38.52 40 ASP C O 1
ATOM 1499 N N . GLY B 1 34 ? -16.801 13.458 57.449 1.00 36.49 41 GLY C N 1
ATOM 1500 C CA . GLY B 1 34 ? -17.972 14.099 56.877 1.00 31.57 41 GLY C CA 1
ATOM 1501 C C . GLY B 1 34 ? -17.675 15.190 55.860 1.00 29.95 41 GLY C C 1
ATOM 1502 O O . GLY B 1 34 ? -18.590 15.699 55.203 1.00 29.73 41 GLY C O 1
ATOM 1503 N N . SER B 1 35 ? -16.403 15.563 55.734 1.00 29.06 42 SER C N 1
ATOM 1504 C CA . SER B 1 35 ? -16.014 16.615 54.795 1.00 25.48 42 SER C CA 1
ATOM 1505 C C . SER B 1 35 ? -16.205 16.172 53.346 1.00 27.35 42 SER C C 1
ATOM 1506 O O . SER B 1 35 ? -16.058 14.991 53.017 1.00 29.36 42 SER C O 1
ATOM 1509 N N . GLU B 1 36 ? -16.538 17.131 52.494 1.00 23.63 43 GLU C N 1
ATOM 1510 C CA . GLU B 1 36 ? -16.679 16.881 51.066 1.00 23.41 43 GLU C CA 1
ATOM 1511 C C . GLU B 1 36 ? -15.610 17.675 50.321 1.00 22.81 43 GLU C C 1
ATOM 1512 O O . GLU B 1 36 ? -15.694 18.898 50.191 1.00 24.26 43 GLU C O 1
ATOM 1518 N N . ILE B 1 37 ? -14.604 16.960 49.838 1.00 21.28 44 ILE C N 1
ATOM 1519 C CA . ILE B 1 37 ? -13.432 17.600 49.253 1.00 21.56 44 ILE C CA 1
ATOM 1520 C C . ILE B 1 37 ? -13.559 17.663 47.739 1.00 22.69 44 ILE C C 1
ATOM 1521 O O . ILE B 1 37 ? -13.600 16.622 47.083 1.00 21.53 44 ILE C O 1
ATOM 1526 N N . HIS B 1 38 ? -13.613 18.870 47.180 1.00 19.46 45 HIS C N 1
ATOM 1527 C CA . HIS B 1 38 ? -13.726 19.011 45.733 1.00 20.61 45 HIS C CA 1
ATOM 1528 C C . HIS B 1 38 ? -12.351 19.084 45.073 1.00 21.65 45 HIS C C 1
ATOM 1529 O O . HIS B 1 38 ? -11.463 19.844 45.504 1.00 23.09 45 HIS C O 1
ATOM 1536 N N . ILE B 1 39 ? -12.168 18.281 44.032 1.00 19.89 46 ILE C N 1
ATOM 1537 C CA . ILE B 1 39 ? -10.896 18.242 43.323 1.00 19.45 46 ILE C CA 1
ATOM 1538 C C . ILE B 1 39 ? -11.165 18.444 41.829 1.00 20.62 46 ILE C C 1
ATOM 1539 O O . ILE B 1 39 ? -12.035 17.772 41.253 1.00 21.46 46 ILE C O 1
ATOM 1544 N N . LYS B 1 40 ? -10.462 19.395 41.222 1.00 18.06 47 LYS C N 1
ATOM 1545 C CA . LYS B 1 40 ? -10.712 19.749 39.824 1.00 20.87 47 LYS C CA 1
ATOM 1546 C C . LYS B 1 40 ? -9.557 19.359 38.922 1.00 21.72 47 LYS C C 1
ATOM 1547 O O . LYS B 1 40 ? -8.404 19.286 39.352 1.00 20.06 47 LYS C O 1
ATOM 1553 N N . VAL B 1 41 ? -9.872 19.130 37.655 1.00 19.73 48 VAL C N 1
ATOM 1554 C CA . VAL B 1 41 ? -8.829 19.016 36.643 1.00 17.78 48 VAL C CA 1
ATOM 1555 C C . VAL B 1 41 ? -7.897 20.220 36.704 1.00 20.91 48 VAL C C 1
ATOM 1556 O O . VAL B 1 41 ? -8.346 21.365 36.815 1.00 21.08 48 VAL C O 1
ATOM 1560 N N . GLY B 1 42 ? -6.591 19.944 36.672 1.00 18.33 49 GLY C N 1
ATOM 1561 C CA . GLY B 1 42 ? -5.580 20.983 36.787 1.00 20.80 49 GLY C CA 1
ATOM 1562 C C . GLY B 1 42 ? -4.992 21.101 38.180 1.00 19.32 49 GLY C C 1
ATOM 1563 O O . GLY B 1 42 ? -3.926 21.713 38.371 1.00 21.60 49 GLY C O 1
ATOM 1564 N N . GLN B 1 43 ? -5.678 20.518 39.158 1.00 17.87 50 GLN C N 1
ATOM 1565 C CA . GLN B 1 43 ? -5.161 20.472 40.520 1.00 17.63 50 GLN C CA 1
ATOM 1566 C C . GLN B 1 43 ? -4.272 19.254 40.686 1.00 16.99 50 GLN C C 1
ATOM 1567 O O . GLN B 1 43 ? -4.102 18.466 39.754 1.00 16.96 50 GLN C O 1
ATOM 1573 N N . PHE B 1 44 ? -3.676 19.118 41.863 1.00 17.84 51 PHE C N 1
ATOM 1574 C CA . PHE B 1 44 ? -2.705 18.053 42.091 1.00 17.48 51 PHE C CA 1
ATOM 1575 C C . PHE B 1 44 ? -3.187 17.151 43.213 1.00 16.77 51 PHE C C 1
ATOM 1576 O O . PHE B 1 44 ? -3.852 17.604 44.142 1.00 17.42 51 PHE C O 1
ATOM 1584 N N . VAL B 1 45 ? -2.828 15.875 43.135 1.00 17.19 52 VAL C N 1
ATOM 1585 C CA . VAL B 1 45 ? -3.280 14.916 44.127 1.00 16.55 52 VAL C CA 1
ATOM 1586 C C . VAL B 1 45 ? -2.139 14.020 44.594 1.00 20.23 52 VAL C C 1
ATOM 1587 O O . VAL B 1 45 ? -1.154 13.812 43.888 1.00 19.03 52 VAL C O 1
ATOM 1591 N N . LEU B 1 46 ? -2.284 13.517 45.809 1.00 20.51 53 LEU C N 1
ATOM 1592 C CA . LEU B 1 46 ? -1.452 12.431 46.303 1.00 20.85 53 LEU C CA 1
ATOM 1593 C C . LEU B 1 46 ? -2.160 11.116 46.005 1.00 21.10 53 LEU C C 1
ATOM 1594 O O . LEU B 1 46 ? -3.378 10.980 46.211 1.00 22.31 53 LEU C O 1
ATOM 1599 N N . ILE B 1 47 ? -1.394 10.148 45.510 1.00 22.17 54 ILE C N 1
ATOM 1600 C CA . ILE B 1 47 ? -1.918 8.871 45.060 1.00 23.69 54 ILE C CA 1
ATOM 1601 C C . ILE B 1 47 ? -1.308 7.735 45.878 1.00 28.98 54 ILE C C 1
ATOM 1602 O O . ILE B 1 47 ? -0.093 7.707 46.112 1.00 28.19 54 ILE C O 1
ATOM 1607 N N . GLN B 1 48 ? -2.154 6.812 46.317 1.00 28.46 55 GLN C N 1
ATOM 1608 C CA . GLN B 1 48 ? -1.716 5.752 47.215 1.00 36.17 55 GLN C CA 1
ATOM 1609 C C . GLN B 1 48 ? -0.689 4.873 46.534 1.00 38.74 55 GLN C C 1
ATOM 1610 O O . GLN B 1 48 ? -0.937 4.327 45.460 1.00 38.98 55 GLN C O 1
ATOM 1616 N N . GLY B 1 49 ? 0.478 4.767 47.167 1.00 40.28 56 GLY C N 1
ATOM 1617 C CA . GLY B 1 49 ? 1.552 3.904 46.703 1.00 46.70 56 GLY C CA 1
ATOM 1618 C C . GLY B 1 49 ? 1.652 2.701 47.621 1.00 51.05 56 GLY C C 1
ATOM 1619 O O . GLY B 1 49 ? 0.656 2.317 48.232 1.00 51.41 56 GLY C O 1
ATOM 1620 N N . GLU B 1 50 ? 2.845 2.130 47.742 1.00 55.13 57 GLU C N 1
ATOM 1621 C CA . GLU B 1 50 ? 3.003 0.832 48.386 1.00 58.36 57 GLU C CA 1
ATOM 1622 C C . GLU B 1 50 ? 3.466 0.800 49.843 1.00 60.16 57 GLU C C 1
ATOM 1623 O O . GLU B 1 50 ? 4.310 -0.018 50.197 1.00 61.88 57 GLU C O 1
ATOM 1625 N N . ASP B 1 51 ? 2.900 1.661 50.684 1.00 59.93 58 ASP C N 1
ATOM 1626 C CA . ASP B 1 51 ? 2.923 1.462 52.135 1.00 60.50 58 ASP C CA 1
ATOM 1627 C C . ASP B 1 51 ? 4.047 2.114 52.961 1.00 61.15 58 ASP C C 1
ATOM 1628 O O . ASP B 1 51 ? 3.787 2.995 53.776 1.00 63.15 58 ASP C O 1
ATOM 1633 N N . ASN B 1 52 ? 5.281 1.661 52.786 1.00 55.76 59 ASN C N 1
ATOM 1634 C CA . ASN B 1 52 ? 6.394 2.219 53.541 1.00 55.20 59 ASN C CA 1
ATOM 1635 C C . ASN B 1 52 ? 6.972 3.378 52.768 1.00 55.52 59 ASN C C 1
ATOM 1636 O O . ASN B 1 52 ? 8.076 3.848 53.032 1.00 56.46 59 ASN C O 1
ATOM 1638 N N . LYS B 1 53 ? 6.189 3.832 51.803 1.00 55.03 60 LYS C N 1
ATOM 1639 C CA . LYS B 1 53 ? 6.626 4.806 50.822 1.00 54.05 60 LYS C CA 1
ATOM 1640 C C . LYS B 1 53 ? 5.729 6.033 50.781 1.00 48.75 60 LYS C C 1
ATOM 1641 O O . LYS B 1 53 ? 4.521 5.945 51.011 1.00 46.18 60 LYS C O 1
ATOM 1643 N N . LYS B 1 54 ? 6.339 7.177 50.492 1.00 45.97 61 LYS C N 1
ATOM 1644 C CA . LYS B 1 54 ? 5.591 8.405 50.292 1.00 42.34 61 LYS C CA 1
ATOM 1645 C C . LYS B 1 54 ? 4.643 8.242 49.105 1.00 37.71 61 LYS C C 1
ATOM 1646 O O . LYS B 1 54 ? 4.949 7.546 48.133 1.00 39.18 61 LYS C O 1
ATOM 1652 N N . PRO B 1 55 ? 3.472 8.873 49.187 1.00 35.57 62 PRO C N 1
ATOM 1653 C CA . PRO B 1 55 ? 2.523 8.720 48.080 1.00 32.25 62 PRO C CA 1
ATOM 1654 C C . PRO B 1 55 ? 3.068 9.352 46.807 1.00 29.24 62 PRO C C 1
ATOM 1655 O O . PRO B 1 55 ? 3.940 10.236 46.868 1.00 29.53 62 PRO C O 1
ATOM 1659 N N . TYR B 1 56 ? 2.553 8.912 45.664 1.00 26.06 63 TYR C N 1
ATOM 1660 C CA . TYR B 1 56 ? 2.923 9.515 44.401 1.00 24.41 63 TYR C CA 1
ATOM 1661 C C . TYR B 1 56 ? 2.214 10.858 44.276 1.00 23.73 63 TYR C C 1
ATOM 1662 O O . TYR B 1 56 ? 1.122 11.046 44.822 1.00 23.97 63 TYR C O 1
ATOM 1671 N N . VAL B 1 57 ? 2.848 11.777 43.557 1.00 22.13 64 VAL C N 1
ATOM 1672 C CA . VAL B 1 57 ? 2.263 13.084 43.280 1.00 21.33 64 VAL C CA 1
ATOM 1673 C C . VAL B 1 57 ? 1.897 13.177 41.799 1.00 19.88 64 VAL C C 1
ATOM 1674 O O . VAL B 1 57 ? 2.700 12.805 40.932 1.00 19.25 64 VAL C O 1
ATOM 1678 N N . ALA B 1 58 ? 0.687 13.657 41.498 1.00 18.19 65 ALA C N 1
ATOM 1679 C CA . ALA B 1 58 ? 0.259 13.746 40.115 1.00 18.38 65 ALA C CA 1
ATOM 1680 C C . ALA B 1 58 ? -0.590 14.977 39.902 1.00 16.97 65 ALA C C 1
ATOM 1681 O O . ALA B 1 58 ? -1.291 15.413 40.809 1.00 18.72 65 ALA C O 1
ATOM 1683 N N . LYS B 1 59 ? -0.525 15.528 38.694 1.00 14.83 66 LYS C N 1
ATOM 1684 C CA . LYS B 1 59 ? -1.478 16.567 38.284 1.00 15.93 66 LYS C CA 1
ATOM 1685 C C . LYS B 1 59 ? -2.627 15.900 37.547 1.00 17.69 66 LYS C C 1
ATOM 1686 O O . LYS B 1 59 ? -2.415 15.060 36.671 1.00 16.82 66 LYS C O 1
ATOM 1692 N N . LEU B 1 60 ? -3.860 16.286 37.887 1.00 16.14 67 LEU C N 1
ATOM 1693 C CA . LEU B 1 60 ? -5.022 15.740 37.219 1.00 17.53 67 LEU C CA 1
ATOM 1694 C C . LEU B 1 60 ? -5.179 16.412 35.863 1.00 18.61 67 LEU C C 1
ATOM 1695 O O . LEU B 1 60 ? -5.334 17.623 35.801 1.00 17.63 67 LEU C O 1
ATOM 1700 N N . ILE B 1 61 ? -5.105 15.636 34.779 1.00 18.17 68 ILE C N 1
ATOM 1701 C CA . ILE B 1 61 ? -5.304 16.197 33.448 1.00 20.40 68 ILE C CA 1
ATOM 1702 C C . ILE B 1 61 ? -6.663 15.845 32.840 1.00 22.84 68 ILE C C 1
ATOM 1703 O O . ILE B 1 61 ? -7.166 16.591 31.994 1.00 25.43 68 ILE C O 1
ATOM 1708 N N . GLU B 1 62 ? -7.254 14.733 33.281 1.00 19.19 69 GLU C N 1
ATOM 1709 C CA . GLU B 1 62 ? -8.609 14.329 32.872 1.00 23.03 69 GLU C CA 1
ATOM 1710 C C . GLU B 1 62 ? -9.336 13.635 34.018 1.00 19.82 69 GLU C C 1
ATOM 1711 O O . GLU B 1 62 ? -8.729 12.899 34.785 1.00 19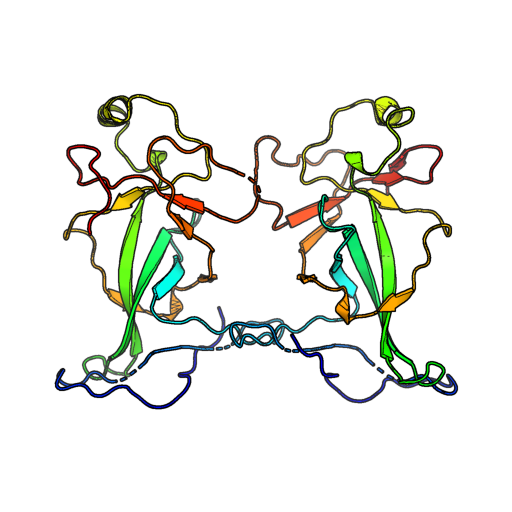.15 69 GLU C O 1
ATOM 1717 N N . LEU B 1 63 ? -10.647 13.843 34.132 1.00 17.59 70 LEU C N 1
ATOM 1718 C CA . LEU B 1 63 ? -11.469 13.033 35.019 1.00 19.24 70 LEU C CA 1
ATOM 1719 C C . LEU B 1 63 ? -12.559 12.422 34.144 1.00 18.61 70 LEU C C 1
ATOM 1720 O O . LEU B 1 63 ? -13.163 13.124 33.342 1.00 21.42 70 LEU C O 1
ATOM 1725 N N . PHE B 1 64 ? -12.771 11.119 34.254 1.00 18.41 71 PHE C N 1
ATOM 1726 C CA . PHE B 1 64 ? -13.810 10.499 33.428 1.00 22.65 71 PHE C CA 1
ATOM 1727 C C . PHE B 1 64 ? -14.448 9.244 33.990 1.00 22.15 71 PHE C C 1
ATOM 1728 O O . PHE B 1 64 ? -13.864 8.497 34.760 1.00 21.58 71 PHE C O 1
ATOM 1736 N N . GLN B 1 65 ? -15.703 9.041 33.609 1.00 22.72 72 GLN C N 1
ATOM 1737 C CA . GLN B 1 65 ? -16.384 7.796 33.877 1.00 24.59 72 GLN C CA 1
ATOM 1738 C C . GLN B 1 65 ? -16.050 6.865 32.723 1.00 25.47 72 GLN C C 1
ATOM 1739 O O . GLN B 1 65 ? -16.249 7.216 31.558 1.00 26.88 72 GLN C O 1
ATOM 1745 N N . ASN B 1 66 ? -15.521 5.688 33.029 1.00 25.51 73 ASN C N 1
ATOM 1746 C CA . ASN B 1 66 ? -15.044 4.796 31.978 1.00 24.89 73 ASN C CA 1
ATOM 1747 C C . ASN B 1 66 ? -16.031 3.648 31.737 1.00 25.99 73 ASN C C 1
ATOM 1748 O O . ASN B 1 66 ? -16.111 2.722 32.540 1.00 26.04 73 ASN C O 1
ATOM 1753 N N . GLY B 1 67 ? -16.771 3.729 30.635 1.00 27.95 74 GLY C N 1
ATOM 1754 C CA . GLY B 1 67 ? -17.793 2.741 30.314 1.00 27.97 74 GLY C CA 1
ATOM 1755 C C . GLY B 1 67 ? -17.220 1.449 29.748 1.00 29.46 74 GLY C C 1
ATOM 1756 O O . GLY B 1 67 ? -17.934 0.450 29.627 1.00 28.60 74 GLY C O 1
ATOM 1757 N N . ALA B 1 68 ? -15.933 1.471 29.407 1.00 26.30 75 ALA C N 1
ATOM 1758 C CA . ALA B 1 68 ? -15.243 0.299 28.876 1.00 27.92 75 ALA C CA 1
ATOM 1759 C C . ALA B 1 68 ? -14.760 -0.592 30.003 1.00 27.15 75 ALA C C 1
ATOM 1760 O O . ALA B 1 68 ? -14.130 -1.621 29.763 1.00 30.06 75 ALA C O 1
ATOM 1762 N N . GLU B 1 69 ? -15.033 -0.182 31.234 1.00 22.06 76 GLU C N 1
ATOM 1763 C CA . GLU B 1 69 ? -14.878 -1.072 32.366 1.00 25.60 76 GLU C CA 1
ATOM 1764 C C . GLU B 1 69 ? -16.242 -1.513 32.861 1.00 22.88 76 GLU C C 1
ATOM 1765 O O . GLU B 1 69 ? -17.198 -0.749 32.824 1.00 25.04 76 GLU C O 1
ATOM 1771 N N . VAL B 1 70 ? -16.328 -2.760 33.300 1.00 21.35 77 VAL C N 1
ATOM 1772 C CA . VAL B 1 70 ? -17.577 -3.285 33.833 1.00 22.63 77 VAL C CA 1
ATOM 1773 C C . VAL B 1 70 ? -17.292 -3.974 35.156 1.00 22.86 77 VAL C C 1
ATOM 1774 O O . VAL B 1 70 ? -16.520 -4.935 35.201 1.00 23.40 77 VAL C O 1
ATOM 1778 N N . PRO B 1 71 ? -17.900 -3.480 36.245 1.00 24.11 78 PRO C N 1
ATOM 1779 C CA . PRO B 1 71 ? -18.765 -2.295 36.227 1.00 25.62 78 PRO C CA 1
ATOM 1780 C C . PRO B 1 71 ? -17.984 -1.021 35.923 1.00 24.98 78 PRO C C 1
ATOM 1781 O O . PRO B 1 71 ? -16.754 -1.020 36.040 1.00 24.70 78 PRO C O 1
ATOM 1785 N N . PRO B 1 72 ? -18.688 0.044 35.515 1.00 22.64 79 PRO C N 1
ATOM 1786 C CA . PRO B 1 72 ? -17.998 1.281 35.142 1.00 25.60 79 PRO C CA 1
ATOM 1787 C C . PRO B 1 72 ? -17.241 1.829 36.342 1.00 25.20 79 PRO C C 1
ATOM 1788 O O . PRO B 1 72 ? -17.630 1.612 37.494 1.00 26.08 79 PRO C O 1
ATOM 1792 N N . LYS B 1 73 ? -16.135 2.495 36.064 1.00 26.48 80 LYS C N 1
ATOM 1793 C CA . LYS B 1 73 ? -15.263 2.996 37.116 1.00 25.69 80 LYS C CA 1
ATOM 1794 C C . LYS B 1 73 ? -14.997 4.474 36.893 1.00 24.43 80 LYS C C 1
ATOM 1795 O O . LYS B 1 73 ? -14.994 4.951 35.760 1.00 23.94 80 LYS C O 1
ATOM 1801 N N . LYS B 1 74 ? -14.781 5.212 37.975 1.00 23.97 81 LYS C N 1
ATOM 1802 C CA . LYS B 1 74 ? -14.361 6.599 37.837 1.00 22.07 81 LYS C CA 1
ATOM 1803 C C . LYS B 1 74 ? -12.844 6.626 37.751 1.00 21.13 81 LYS C C 1
ATOM 1804 O O . LYS B 1 74 ? -12.172 6.040 38.601 1.00 20.66 81 LYS C O 1
ATOM 1810 N N . CYS B 1 75 ? -12.321 7.282 36.717 1.00 22.57 82 CYS C N 1
ATOM 1811 C CA . CYS B 1 75 ? -10.885 7.286 36.434 1.00 20.42 82 CYS C CA 1
ATOM 1812 C C . CYS B 1 75 ? -10.324 8.676 36.293 1.00 21.30 82 CYS C C 1
ATOM 1813 O O . CYS B 1 75 ? -11.053 9.630 36.076 1.00 20.62 82 CYS C O 1
ATOM 1816 N N . ALA B 1 76 ? -9.000 8.781 36.385 1.00 18.55 83 ALA C N 1
ATOM 1817 C CA . ALA B 1 76 ? -8.318 10.012 36.032 1.00 20.20 83 ALA C CA 1
ATOM 1818 C C . ALA B 1 76 ? -7.187 9.684 35.081 1.00 19.35 83 ALA C C 1
ATOM 1819 O O . ALA B 1 76 ? -6.654 8.572 35.121 1.00 21.16 83 ALA C O 1
ATOM 1821 N N . ARG B 1 77 ? -6.844 10.650 34.236 1.00 20.35 84 ARG C N 1
ATOM 1822 C CA . ARG B 1 77 ? -5.579 10.641 33.490 1.00 20.04 84 ARG C CA 1
ATOM 1823 C C . ARG B 1 77 ? -4.710 11.671 34.194 1.00 20.70 84 ARG C C 1
ATOM 1824 O O . ARG B 1 77 ? -5.193 12.752 34.558 1.00 19.66 84 ARG C O 1
ATOM 1832 N N . VAL B 1 78 ? -3.429 11.357 34.382 1.00 18.94 85 VAL C N 1
ATOM 1833 C CA . VAL B 1 78 ? -2.583 12.246 35.160 1.00 18.27 85 VAL C CA 1
ATOM 1834 C C . VAL B 1 78 ? -1.268 12.536 34.471 1.00 20.55 85 VAL C C 1
ATOM 1835 O O . VAL B 1 78 ? -0.870 11.849 33.533 1.00 21.57 85 VAL C O 1
ATOM 1839 N N . GLN B 1 79 ? -0.624 13.599 34.929 1.00 18.39 86 GLN C N 1
ATOM 1840 C CA . GLN B 1 79 ? 0.788 13.820 34.664 1.00 17.97 86 GLN C CA 1
ATOM 1841 C C . GLN B 1 79 ? 1.540 13.543 35.962 1.00 20.69 86 GLN C C 1
ATOM 1842 O O . GLN B 1 79 ? 1.262 14.155 36.993 1.00 18.01 86 GLN C O 1
ATOM 1848 N N . TRP B 1 80 ? 2.491 12.614 35.914 1.00 19.93 87 TRP C N 1
ATOM 1849 C CA . TRP B 1 80 ? 3.219 12.213 37.114 1.00 20.03 87 TRP C CA 1
ATOM 1850 C C . TRP B 1 80 ? 4.363 13.170 37.456 1.00 17.12 87 TRP C C 1
ATOM 1851 O O . TRP B 1 80 ? 4.938 13.814 36.583 1.00 20.36 87 TRP C O 1
ATOM 1862 N N . PHE B 1 81 ? 4.665 13.253 38.742 1.00 15.69 88 PHE C N 1
ATOM 1863 C CA . PHE B 1 81 ? 5.913 13.854 39.208 1.00 18.60 88 PHE C CA 1
ATOM 1864 C C . PHE B 1 81 ? 6.710 12.772 39.901 1.00 20.91 88 PHE C C 1
ATOM 1865 O O . PHE B 1 81 ? 6.177 11.732 40.270 1.00 21.91 88 PHE C O 1
ATOM 1873 N N . VAL B 1 82 ? 8.004 13.010 40.061 1.00 19.84 89 VAL C N 1
ATOM 1874 C CA . VAL B 1 82 ? 8.854 12.085 40.805 1.00 22.61 89 VAL C CA 1
ATOM 1875 C C . VAL B 1 82 ? 9.625 12.858 41.869 1.00 22.13 89 VAL C C 1
ATOM 1876 O O . VAL B 1 82 ? 9.951 14.037 41.687 1.00 20.81 89 VAL C O 1
ATOM 1880 N N . ARG B 1 83 ? 9.880 12.201 42.997 1.00 25.70 90 ARG C N 1
ATOM 1881 C CA . ARG B 1 83 ? 10.720 12.779 44.044 1.00 26.85 90 ARG C CA 1
ATOM 1882 C C . ARG B 1 83 ? 12.213 12.476 43.790 1.00 29.31 90 ARG C C 1
ATOM 1883 O O . ARG B 1 83 ? 12.558 11.553 43.049 1.00 27.64 90 ARG C O 1
ATOM 1891 N N . PHE B 1 84 ? 13.088 13.270 44.397 1.00 29.08 91 PHE C N 1
ATOM 1892 C CA . PHE B 1 84 ? 14.524 13.177 44.131 1.00 31.06 91 PHE C CA 1
ATOM 1893 C C . PHE B 1 84 ? 15.097 11.779 44.359 1.00 34.02 91 PHE C C 1
ATOM 1894 O O . PHE B 1 84 ? 15.916 11.309 43.570 1.00 34.03 91 PHE C O 1
ATOM 1902 N N . LEU B 1 85 ? 14.678 11.104 45.425 1.00 35.46 92 LEU C N 1
ATOM 1903 C CA . LEU B 1 85 ? 15.295 9.813 45.754 1.00 37.21 92 LEU C CA 1
ATOM 1904 C C . LEU B 1 85 ? 14.742 8.676 44.907 1.00 38.23 92 LEU C C 1
ATOM 1905 O O . LEU B 1 85 ? 15.136 7.523 45.070 1.00 42.60 92 LEU C O 1
ATOM 1910 N N . GLU B 1 86 ? 13.825 9.010 44.004 1.00 33.74 93 GLU C N 1
ATOM 1911 C CA . GLU B 1 86 ? 13.304 8.055 43.041 1.00 34.36 93 GLU C CA 1
ATOM 1912 C C . GLU B 1 86 ? 14.136 8.097 41.760 1.00 34.91 93 GLU C C 1
ATOM 1913 O O . GLU B 1 86 ? 14.011 7.235 40.890 1.00 38.58 93 GLU C O 1
ATOM 1919 N N . ILE B 1 87 ? 14.990 9.112 41.658 1.00 33.38 94 ILE C N 1
ATOM 1920 C CA . ILE B 1 87 ? 15.932 9.224 40.559 1.00 32.56 94 ILE C CA 1
ATOM 1921 C C . ILE B 1 87 ? 17.203 8.468 40.963 1.00 33.99 94 ILE C C 1
ATOM 1922 O O . ILE B 1 87 ? 17.655 8.580 42.104 1.00 33.65 94 ILE C O 1
ATOM 1927 N N . PRO B 1 88 ? 17.759 7.669 40.039 1.00 35.56 95 PRO C N 1
ATOM 1928 C CA . PRO B 1 88 ? 18.938 6.841 40.344 1.00 37.20 95 PRO C CA 1
ATOM 1929 C C . PRO B 1 88 ? 20.084 7.630 40.973 1.00 37.70 95 PRO C C 1
ATOM 1930 O O . PRO B 1 88 ? 20.374 8.751 40.547 1.00 35.29 95 PRO C O 1
ATOM 1934 N N . VAL B 1 89 ? 20.731 7.044 41.981 1.00 39.06 96 VAL C N 1
ATOM 1935 C CA . VAL B 1 89 ? 21.848 7.694 42.654 1.00 38.08 96 VAL C CA 1
ATOM 1936 C C . VAL B 1 89 ? 22.838 8.224 41.626 1.00 35.91 96 VAL C C 1
ATOM 1937 O O . VAL B 1 89 ? 23.323 9.352 41.737 1.00 36.25 96 VAL C O 1
ATOM 1941 N N . SER B 1 90 ? 23.115 7.406 40.612 1.00 36.51 97 SER C N 1
ATOM 1942 C CA . SER B 1 90 ? 24.161 7.706 39.633 1.00 35.41 97 SER C CA 1
ATOM 1943 C C . SER B 1 90 ? 23.840 8.892 38.734 1.00 35.86 97 SER C C 1
ATOM 1944 O O . SER B 1 90 ? 24.726 9.428 38.064 1.00 31.03 97 SER C O 1
ATOM 1947 N N . LYS B 1 91 ? 22.572 9.299 38.712 1.00 33.55 98 LYS C N 1
ATOM 1948 C CA . LYS B 1 91 ? 22.163 10.396 37.852 1.00 32.94 98 LYS C CA 1
ATOM 1949 C C . LYS B 1 91 ? 21.889 11.678 38.628 1.00 28.70 98 LYS C C 1
ATOM 1950 O O . LYS B 1 91 ? 21.775 12.743 38.044 1.00 29.56 98 LYS C O 1
ATOM 1956 N N . ARG B 1 92 ? 21.842 11.583 39.949 1.00 27.49 99 ARG C N 1
ATOM 1957 C CA . ARG B 1 92 ? 21.463 12.740 40.749 1.00 29.28 99 ARG C CA 1
ATOM 1958 C C . ARG B 1 92 ? 22.411 13.929 40.622 1.00 31.63 99 ARG C C 1
ATOM 1959 O O . ARG B 1 92 ? 21.981 15.076 40.671 1.00 30.04 99 ARG C O 1
ATOM 1967 N N . HIS B 1 93 ? 23.704 13.665 40.448 1.00 31.37 100 HIS C N 1
ATOM 1968 C CA . HIS B 1 93 ? 24.667 14.758 40.327 1.00 31.06 100 HIS C CA 1
ATOM 1969 C C . HIS B 1 93 ? 24.344 15.698 39.177 1.00 32.46 100 HIS C C 1
ATOM 1970 O O . HIS B 1 93 ? 24.764 16.854 39.184 1.00 35.31 100 HIS C O 1
ATOM 1977 N N . LEU B 1 94 ? 23.597 15.209 38.190 1.00 32.30 101 LEU C N 1
ATOM 1978 C CA . LEU B 1 94 ? 23.277 16.010 37.011 1.00 30.21 101 LEU C CA 1
ATOM 1979 C C . LEU B 1 94 ? 22.444 17.253 37.344 1.00 33.73 101 LEU C C 1
ATOM 1980 O O . LEU B 1 94 ? 22.360 18.184 36.537 1.00 36.54 101 LEU C O 1
ATOM 1985 N N . LEU B 1 95 ? 21.833 17.269 38.527 1.00 32.17 102 LEU C N 1
ATOM 1986 C CA . LEU B 1 95 ? 21.032 18.417 38.938 1.00 34.08 102 LEU C CA 1
ATOM 1987 C C . LEU 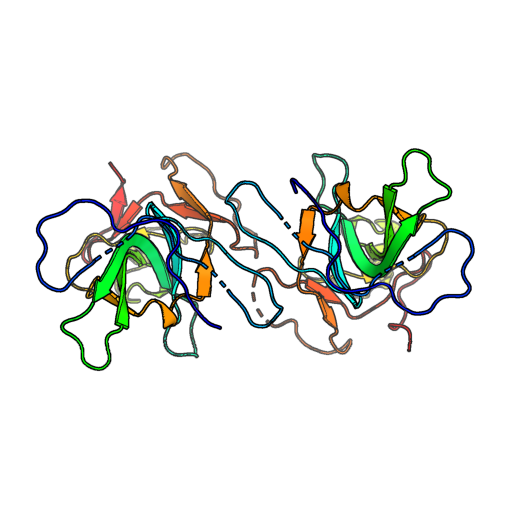B 1 95 ? 21.952 19.611 39.193 1.00 36.26 102 LEU C C 1
ATOM 1988 O O . LEU B 1 95 ? 21.602 20.756 38.892 1.00 38.58 102 LEU C O 1
ATOM 1993 N N . GLY B 1 96 ? 23.134 19.335 39.737 1.00 37.50 103 GLY C N 1
ATOM 1994 C CA . GLY B 1 96 ? 24.108 20.383 40.003 1.00 39.91 103 GLY C CA 1
ATOM 1995 C C . GLY B 1 96 ? 23.900 21.057 41.349 1.00 41.42 103 GLY C C 1
ATOM 1996 O O . GLY B 1 96 ? 24.550 22.060 41.659 1.00 44.56 103 GLY C O 1
ATOM 1997 N N . ARG B 1 97 ? 23.004 20.495 42.154 1.00 38.59 104 ARG C N 1
ATOM 1998 C CA . ARG B 1 97 ? 22.691 21.024 43.477 1.00 38.61 104 ARG C CA 1
ATOM 1999 C C . ARG B 1 97 ? 21.969 19.963 44.301 1.00 40.00 104 ARG C C 1
ATOM 2000 O O . ARG B 1 97 ? 21.509 18.957 43.758 1.00 39.22 104 ARG C O 1
ATOM 2008 N N . SER B 1 98 ? 21.882 20.173 45.611 1.00 37.86 105 SER C N 1
ATOM 2009 C CA . SER B 1 98 ? 21.139 19.263 46.481 1.00 40.11 105 SER C CA 1
ATOM 2010 C C . SER B 1 98 ? 19.775 19.864 46.845 1.00 39.41 105 SER C C 1
ATOM 2011 O O . SER B 1 98 ? 19.694 20.830 47.614 1.00 38.46 105 SER C O 1
ATOM 2014 N N . PRO B 1 99 ? 18.695 19.292 46.292 1.00 39.67 106 PRO C N 1
ATOM 2015 C CA . PRO B 1 99 ? 17.377 19.921 46.427 1.00 36.28 106 PRO C CA 1
ATOM 2016 C C . PRO B 1 99 ? 16.702 19.623 47.766 1.00 38.21 106 PRO C C 1
ATOM 2017 O O . PRO B 1 99 ? 16.903 18.552 48.341 1.00 37.38 106 PRO C O 1
ATOM 2021 N N . PRO B 1 100 ? 15.890 20.571 48.257 1.00 35.30 107 PRO C N 1
ATOM 2022 C CA . PRO B 1 100 ? 15.142 20.395 49.508 1.00 36.04 107 PRO C CA 1
ATOM 2023 C C . PRO B 1 100 ? 14.091 19.299 49.420 1.00 35.45 107 PRO C C 1
ATOM 2024 O O . PRO B 1 100 ? 13.715 18.868 48.326 1.00 35.12 107 PRO C O 1
ATOM 2028 N N . ALA B 1 101 ? 13.615 18.851 50.571 1.00 35.25 108 ALA C N 1
ATOM 2029 C CA . ALA B 1 101 ? 12.592 17.819 50.608 1.00 36.31 108 ALA C CA 1
ATOM 2030 C C . ALA B 1 101 ? 11.325 18.218 49.837 1.00 32.79 108 ALA C C 1
ATOM 2031 O O . ALA B 1 101 ? 10.598 17.347 49.346 1.00 35.95 108 ALA C O 1
ATOM 2033 N N . GLN B 1 102 ? 11.055 19.519 49.723 1.00 34.53 109 GLN C N 1
ATOM 2034 C CA . GLN B 1 102 ? 9.789 19.953 49.100 1.00 30.92 109 GLN C CA 1
ATOM 2035 C C . GLN B 1 102 ? 9.846 20.061 47.580 1.00 29.33 109 GLN C C 1
ATOM 2036 O O . GLN B 1 102 ? 8.811 20.290 46.940 1.00 27.07 109 GLN C O 1
ATOM 2042 N N . GLU B 1 103 ? 11.031 19.932 46.999 1.00 27.91 110 GLU C N 1
ATOM 2043 C CA . GLU B 1 103 ? 11.154 20.030 45.540 1.00 27.06 110 GLU C CA 1
ATOM 2044 C C . GLU B 1 103 ? 10.937 18.678 44.853 1.00 25.30 110 GLU C C 1
ATOM 2045 O O . GLU B 1 103 ? 11.581 17.673 45.190 1.00 25.88 110 GLU C O 1
ATOM 2051 N N . ILE B 1 104 ? 10.025 18.659 43.887 1.00 19.82 111 ILE C N 1
ATOM 2052 C CA . ILE B 1 104 ? 9.761 17.460 43.105 1.00 19.48 111 ILE C CA 1
ATOM 2053 C C . ILE B 1 104 ? 10.018 17.772 41.637 1.00 17.88 111 ILE C C 1
ATOM 2054 O O . ILE B 1 104 ? 10.289 18.922 41.283 1.00 20.74 111 ILE C O 1
ATOM 2059 N N . PHE B 1 105 ? 9.934 16.753 40.787 1.00 19.75 112 PHE C N 1
ATOM 2060 C CA . PHE B 1 105 ? 10.261 16.908 39.372 1.00 20.06 112 PHE C CA 1
ATOM 2061 C C . PHE B 1 105 ? 9.173 16.391 38.434 1.00 18.15 112 PHE C C 1
ATOM 2062 O O . PHE B 1 105 ? 8.612 15.325 38.652 1.00 19.42 112 PHE C O 1
ATOM 2070 N N . TRP B 1 106 ? 8.892 17.166 37.391 1.00 19.26 113 TRP C N 1
ATOM 2071 C CA . TRP B 1 106 ? 7.908 16.761 36.383 1.00 20.15 113 TRP C CA 1
ATOM 2072 C C . TRP B 1 106 ? 8.481 15.550 35.631 1.00 23.12 113 TRP C C 1
ATOM 2073 O O . TRP B 1 106 ? 9.604 15.609 35.101 1.00 23.59 113 TRP C O 1
ATOM 2084 N N . TYR B 1 107 ? 7.737 14.449 35.605 1.00 21.60 114 TYR C N 1
ATOM 2085 C CA . TYR B 1 107 ? 8.235 13.214 35.003 1.00 23.76 114 TYR C CA 1
ATOM 2086 C C . TYR B 1 107 ? 7.837 13.096 33.531 1.00 30.02 114 TYR C C 1
ATOM 2087 O O . TYR B 1 107 ? 6.702 12.731 33.196 1.00 29.21 114 TYR C O 1
ATOM 2096 N N . ASP B 1 108 ? 8.791 13.419 32.663 1.00 30.88 115 ASP C N 1
ATOM 2097 C CA . ASP B 1 108 ? 8.570 13.516 31.226 1.00 30.98 115 ASP C CA 1
ATOM 2098 C C . ASP B 1 108 ? 8.893 12.192 30.546 1.00 38.48 115 ASP C C 1
ATOM 2099 O O . ASP B 1 108 ? 9.949 12.037 29.933 1.00 40.25 115 ASP C O 1
ATOM 2104 N N . CYS B 1 109 ? 7.986 11.231 30.668 1.00 37.83 116 CYS C N 1
ATOM 2105 C CA . CYS B 1 109 ? 8.197 9.899 30.115 1.00 38.79 116 CYS C CA 1
ATOM 2106 C C . CYS B 1 109 ? 6.865 9.172 30.036 1.00 43.20 116 CYS C C 1
ATOM 2107 O O . CYS B 1 109 ? 6.008 9.359 30.897 1.00 41.61 116 CYS C O 1
ATOM 2110 N N . SER B 1 110 ? 6.693 8.342 29.011 1.00 44.48 117 SER C N 1
ATOM 2111 C CA . SER B 1 110 ? 5.410 7.689 28.764 1.00 43.72 117 SER C CA 1
ATOM 2112 C C . SER B 1 110 ? 5.333 6.252 29.286 1.00 43.83 117 SER C C 1
ATOM 2113 O O . SER B 1 110 ? 4.304 5.599 29.143 1.00 44.96 117 SER C O 1
ATOM 2115 N N . ASP B 1 111 ? 6.411 5.767 29.899 1.00 42.99 118 ASP C N 1
ATOM 2116 C CA . ASP B 1 111 ? 6.468 4.374 30.350 1.00 44.11 118 ASP C CA 1
ATOM 2117 C C . ASP B 1 111 ? 5.616 4.110 31.593 1.00 42.77 118 ASP C C 1
ATOM 2118 O O . ASP B 1 111 ? 5.227 2.971 31.869 1.00 44.18 118 ASP C O 1
ATOM 2120 N N . TRP B 1 112 ? 5.330 5.165 32.345 1.00 39.58 119 TRP C N 1
ATOM 2121 C CA . TRP B 1 112 ? 4.497 5.050 33.532 1.00 38.10 119 TRP C CA 1
ATOM 2122 C C . TRP B 1 112 ? 3.037 5.318 33.132 1.00 37.34 119 TRP C C 1
ATOM 2123 O O . TRP B 1 112 ? 2.714 6.414 32.662 1.00 36.77 119 TRP C O 1
ATOM 2134 N N . ASP B 1 113 ? 2.180 4.305 33.292 1.00 35.11 120 ASP C N 1
ATOM 2135 C CA . ASP B 1 113 ? 0.769 4.377 32.878 1.00 32.95 120 ASP C CA 1
ATOM 2136 C C . ASP B 1 113 ? 0.089 5.554 33.554 1.00 32.04 120 ASP C C 1
ATOM 2137 O O . ASP B 1 113 ? 0.149 5.693 34.782 1.00 31.15 120 ASP C O 1
ATOM 2142 N N . ASN B 1 114 ? -0.570 6.398 32.766 1.00 28.68 121 ASN C N 1
ATOM 2143 C CA . ASN B 1 114 ? -1.115 7.628 33.335 1.00 24.81 121 ASN C CA 1
ATOM 2144 C C . ASN B 1 114 ? -2.601 7.559 33.628 1.00 24.74 121 ASN C C 1
ATOM 2145 O O . ASN B 1 114 ? -3.190 8.579 33.996 1.00 22.84 121 ASN C O 1
ATOM 2150 N N . LYS B 1 115 ? -3.198 6.373 33.471 1.00 23.04 122 LYS C N 1
ATOM 2151 C CA . LYS B 1 115 ? -4.599 6.166 33.863 1.00 24.77 122 LYS C CA 1
ATOM 2152 C C . LYS B 1 115 ? -4.698 5.510 35.239 1.00 27.10 122 LYS C C 1
ATOM 2153 O O . LYS B 1 115 ? -4.123 4.435 35.488 1.00 26.14 122 LYS C O 1
ATOM 2159 N N . ILE B 1 116 ? -5.426 6.162 36.140 1.00 22.21 123 ILE C N 1
ATOM 2160 C CA . ILE B 1 116 ? -5.606 5.649 37.483 1.00 22.05 123 ILE C CA 1
ATOM 2161 C C . ILE B 1 116 ? -7.079 5.555 37.830 1.00 21.12 123 ILE C C 1
ATOM 2162 O O . ILE B 1 116 ? -7.894 6.241 37.225 1.00 22.90 123 ILE C O 1
ATOM 2167 N N . ASN B 1 117 ? -7.416 4.683 38.779 1.00 23.85 124 ASN C N 1
ATOM 2168 C CA . ASN B 1 117 ? -8.756 4.660 39.367 1.00 23.89 124 ASN C CA 1
ATOM 2169 C C . ASN B 1 117 ? -8.808 5.763 40.428 1.00 24.19 124 ASN C C 1
ATOM 2170 O O . ASN B 1 117 ? -7.864 5.910 41.203 1.00 23.78 124 ASN C O 1
ATOM 2175 N N . VAL B 1 118 ? -9.885 6.548 40.483 1.00 23.57 125 VAL C N 1
ATOM 2176 C CA . VAL B 1 118 ? -9.905 7.655 41.447 1.00 23.74 125 VAL C CA 1
ATOM 2177 C C . VAL B 1 118 ? -9.887 7.163 42.886 1.00 25.35 125 VAL C C 1
ATOM 2178 O O . VAL B 1 118 ? -9.543 7.920 43.795 1.00 23.75 125 VAL C O 1
ATOM 2182 N N . GLU B 1 119 ? -10.246 5.896 43.099 1.00 26.67 126 GLU C N 1
ATOM 2183 C CA . GLU B 1 119 ? -10.228 5.343 44.456 1.00 27.00 126 GLU C CA 1
ATOM 2184 C C . GLU B 1 119 ? -8.823 5.336 45.075 1.00 27.97 126 GLU C C 1
ATOM 2185 O O . GLU B 1 119 ? -8.674 5.250 46.295 1.00 29.79 126 GLU C O 1
ATOM 2191 N N . THR B 1 120 ? -7.794 5.452 44.244 1.00 26.64 127 THR C N 1
ATOM 2192 C CA . THR B 1 120 ? -6.415 5.515 44.742 1.00 25.69 127 THR C CA 1
ATOM 2193 C C . THR B 1 120 ? -5.990 6.930 45.181 1.00 24.47 127 THR C C 1
ATOM 2194 O O . THR B 1 120 ? -4.896 7.128 45.704 1.00 24.77 127 THR C O 1
ATOM 2198 N N . ILE B 1 121 ? -6.854 7.920 44.969 1.00 22.96 128 ILE C N 1
ATOM 2199 C CA . ILE B 1 121 ? -6.559 9.275 45.422 1.00 22.32 128 ILE C CA 1
ATOM 2200 C C . ILE B 1 121 ? -6.682 9.424 46.938 1.00 24.61 128 ILE C C 1
ATOM 2201 O O . ILE B 1 121 ? -7.711 9.106 47.523 1.00 25.46 128 ILE C O 1
ATOM 2206 N N . ILE B 1 122 ? -5.607 9.881 47.570 1.00 22.57 129 ILE C N 1
ATOM 2207 C CA . ILE B 1 122 ? -5.630 10.189 48.996 1.00 24.52 129 ILE C CA 1
ATOM 2208 C C . ILE B 1 122 ? -6.279 11.547 49.243 1.00 26.35 129 ILE C C 1
ATOM 2209 O O . ILE B 1 122 ? -7.130 11.696 50.128 1.00 26.81 129 ILE C O 1
ATOM 2214 N N . GLY B 1 123 ? -5.891 12.541 48.450 1.00 23.84 130 GLY C N 1
ATOM 2215 C CA . GLY B 1 123 ? -6.426 13.883 48.601 1.00 22.52 130 GLY C CA 1
ATOM 2216 C C . GLY B 1 123 ? -5.616 14.864 47.783 1.00 22.02 130 GLY C C 1
ATOM 2217 O O . GLY B 1 123 ? -4.637 14.474 47.165 1.00 22.54 130 GLY C O 1
ATOM 2218 N N . PRO B 1 124 ? -6.031 16.139 47.763 1.00 21.57 131 PRO C N 1
ATOM 2219 C CA . PRO B 1 124 ? -5.322 17.174 47.012 1.00 20.51 131 PRO C CA 1
ATOM 2220 C C . PRO B 1 124 ? -4.041 17.596 47.712 1.00 23.32 131 PRO C C 1
ATOM 2221 O O . PRO B 1 124 ? -3.882 17.384 48.925 1.00 24.61 131 PRO C O 1
ATOM 2225 N N . VAL B 1 125 ? -3.133 18.171 46.934 1.00 21.62 132 VAL C N 1
ATOM 2226 C CA . VAL B 1 125 ? -1.902 18.752 47.460 1.00 22.34 132 VAL C CA 1
ATOM 2227 C C . VAL B 1 125 ? -1.583 19.991 46.631 1.00 23.36 132 VAL C C 1
ATOM 2228 O O . VAL B 1 125 ? -1.930 20.058 45.440 1.00 22.12 132 VAL C O 1
ATOM 2232 N N . GLN B 1 126 ? -0.954 20.991 47.254 1.00 21.39 133 GLN C N 1
ATOM 2233 C CA . GLN B 1 126 ? -0.570 22.191 46.537 1.00 23.70 133 GLN C CA 1
ATOM 2234 C C . GLN B 1 126 ? 0.808 21.971 45.918 1.00 22.79 133 GLN C C 1
ATOM 2235 O O . GLN B 1 126 ? 1.747 21.566 46.605 1.00 23.47 133 GLN C O 1
ATOM 2241 N N . VAL B 1 127 ? 0.912 22.184 44.611 1.00 20.87 134 VAL C N 1
ATOM 2242 C CA . VAL B 1 127 ? 2.193 22.135 43.925 1.00 22.50 134 VAL C CA 1
ATOM 2243 C C . VAL B 1 127 ? 2.360 23.471 43.232 1.00 26.05 134 VAL C C 1
ATOM 2244 O O . VAL B 1 127 ? 1.439 23.955 42.552 1.00 24.27 134 VAL C O 1
ATOM 2248 N N . VAL B 1 128 ? 3.510 24.095 43.455 1.00 22.79 135 VAL C N 1
ATOM 2249 C CA . VAL B 1 128 ? 3.781 25.411 42.898 1.00 25.89 135 VAL C CA 1
ATOM 2250 C C . VAL B 1 128 ? 4.986 25.362 41.988 1.00 27.04 135 VAL C C 1
ATOM 2251 O O . VAL B 1 128 ? 5.992 24.729 42.306 1.00 25.79 135 VAL C O 1
ATOM 2255 N N . ALA B 1 129 ? 4.880 26.018 40.837 1.00 25.72 136 ALA C N 1
ATOM 2256 C CA . ALA B 1 129 ? 6.003 26.115 39.914 1.00 27.19 136 ALA C CA 1
ATOM 2257 C C . ALA B 1 129 ? 6.877 27.315 40.255 1.00 29.31 136 ALA C C 1
ATOM 2258 O O . ALA B 1 129 ? 6.372 28.407 40.518 1.00 30.03 136 ALA C O 1
ATOM 2260 N N . LEU B 1 130 ? 8.185 27.097 40.263 1.00 29.69 137 LEU C N 1
ATOM 2261 C CA . LEU B 1 130 ? 9.145 28.161 40.565 1.00 34.66 137 LEU C CA 1
ATOM 2262 C C . LEU B 1 130 ? 10.131 28.332 39.410 1.00 36.66 137 LEU C C 1
ATOM 2263 O O . LEU B 1 130 ? 10.420 27.377 38.692 1.00 34.19 137 LEU C O 1
ATOM 2268 N N . ALA B 1 131 ? 10.649 29.546 39.224 1.00 37.79 138 ALA C N 1
ATOM 2269 C CA . ALA B 1 131 ? 11.731 29.727 38.268 1.00 39.67 138 ALA C CA 1
ATOM 2270 C C . ALA B 1 131 ? 12.967 28.991 38.783 1.00 40.52 138 ALA C C 1
ATOM 2271 O O . ALA B 1 131 ? 13.237 28.985 39.990 1.00 40.94 138 ALA C O 1
ATOM 2273 N N . PRO B 1 132 ? 13.722 28.359 37.872 1.00 44.25 139 PRO C N 1
ATOM 2274 C CA . PRO B 1 132 ? 14.884 27.550 38.261 1.00 44.24 139 PRO C CA 1
ATOM 2275 C C . PRO B 1 132 ? 15.803 28.241 39.268 1.00 45.78 139 PRO C C 1
ATOM 2276 O O . PRO B 1 132 ? 16.416 27.555 40.085 1.00 45.87 139 PRO C O 1
ATOM 2280 N N . GLU B 1 133 ? 15.892 29.569 39.215 1.00 48.87 140 GLU C N 1
ATOM 2281 C CA . GLU B 1 133 ? 16.792 30.317 40.096 1.00 49.85 140 GLU C CA 1
ATOM 2282 C C . GLU B 1 133 ? 16.162 30.661 41.448 1.00 49.70 140 GLU C C 1
ATOM 2283 O O . GLU B 1 133 ? 16.868 30.912 42.427 1.00 52.04 140 GLU C O 1
ATOM 2285 N N . GLU B 1 134 ? 14.834 30.656 41.497 1.00 45.68 141 GLU C N 1
ATOM 2286 C CA . GLU B 1 134 ? 14.088 31.143 42.654 1.00 48.23 141 GLU C CA 1
ATOM 2287 C C . GLU B 1 134 ? 14.319 30.334 43.934 1.00 51.28 141 GLU C C 1
ATOM 2288 O O . GLU B 1 134 ? 14.436 29.106 43.892 1.00 50.28 141 GLU C O 1
ATOM 2294 N N . VAL B 1 135 ? 14.381 31.032 45.069 1.00 51.08 142 VAL C N 1
ATOM 2295 C CA . VAL B 1 135 ? 14.431 30.386 46.381 1.00 52.71 142 VAL C CA 1
ATOM 2296 C C . VAL B 1 135 ? 13.069 29.771 46.721 1.00 52.10 142 VAL C C 1
ATOM 2297 O O . VAL B 1 135 ? 12.033 30.240 46.245 1.00 51.85 142 VAL C O 1
ATOM 2299 N N . ILE B 1 136 ? 13.075 28.735 47.557 1.00 53.59 143 ILE C N 1
ATOM 2300 C CA . ILE B 1 136 ? 11.869 27.958 47.840 1.00 52.77 143 ILE C CA 1
ATOM 2301 C C . ILE B 1 136 ? 10.685 28.769 48.384 1.00 54.48 143 ILE C C 1
ATOM 2302 O O . ILE B 1 136 ? 9.685 28.962 47.690 1.00 51.45 143 ILE C O 1
ATOM 2304 N N . PRO B 1 137 ? 10.790 29.219 49.631 1.00 57.18 144 PRO C N 1
ATOM 2305 C CA . PRO B 1 137 ? 9.682 29.908 50.285 1.00 56.71 144 PRO C CA 1
ATOM 2306 C C . PRO B 1 137 ? 8.438 29.023 50.367 1.00 56.81 144 PRO C C 1
ATOM 2307 O O . PRO B 1 137 ? 8.324 28.164 51.245 1.00 56.09 144 PRO C O 1
ATOM 2309 N N . GLU B 1 143 ? 4.116 24.795 54.538 1.00 44.95 150 GLU C N 1
ATOM 2310 C CA . GLU B 1 143 ? 4.818 23.596 54.985 1.00 40.20 150 GLU C CA 1
ATOM 2311 C C . GLU B 1 143 ? 4.320 22.321 54.286 1.00 39.07 150 GLU C C 1
ATOM 2312 O O . GLU B 1 143 ? 5.017 21.313 54.276 1.00 38.73 150 GLU C O 1
ATOM 2314 N N . GLU B 1 144 ? 3.124 22.363 53.700 1.00 38.18 151 GLU C N 1
ATOM 2315 C CA . GLU B 1 144 ? 2.600 21.191 52.992 1.00 34.69 151 GLU C CA 1
ATOM 2316 C C . GLU B 1 144 ? 2.738 21.325 51.470 1.00 34.13 151 GLU C C 1
ATOM 2317 O O . GLU B 1 144 ? 2.463 20.383 50.720 1.00 34.78 151 GLU C O 1
ATOM 2319 N N . THR B 1 145 ? 3.175 22.495 51.024 1.00 34.43 152 THR C N 1
ATOM 2320 C CA . THR B 1 145 ? 3.311 22.773 49.599 1.00 31.37 152 THR C CA 1
ATOM 2321 C C . THR B 1 145 ? 4.539 22.096 48.997 1.00 29.30 152 THR C C 1
ATOM 2322 O O . THR B 1 145 ? 5.594 22.033 49.621 1.00 30.31 152 THR C O 1
ATOM 2326 N N . LEU B 1 146 ? 4.395 21.571 47.785 1.00 26.31 153 LEU C N 1
ATOM 2327 C CA . LEU B 1 146 ? 5.540 21.064 47.040 1.00 25.62 153 LEU C CA 1
ATOM 2328 C C . LEU B 1 146 ? 5.835 22.014 45.897 1.00 24.96 153 LEU C C 1
ATOM 2329 O O . LEU B 1 146 ? 4.937 22.703 45.395 1.00 22.29 153 LEU C O 1
ATOM 2334 N N . PHE B 1 147 ? 7.091 22.046 45.481 1.00 23.40 154 PHE C N 1
ATOM 2335 C CA . PHE B 1 147 ? 7.534 22.969 44.444 1.00 24.08 154 PHE C CA 1
ATOM 2336 C C . PHE B 1 147 ? 8.220 22.244 43.309 1.00 23.86 154 PHE C C 1
ATOM 2337 O O . PHE B 1 147 ? 8.911 21.249 43.518 1.00 23.80 154 PHE C O 1
ATOM 2345 N N . VAL B 1 148 ? 8.050 22.766 42.102 1.00 23.03 155 VAL C N 1
ATOM 2346 C CA . VAL B 1 148 ? 8.657 22.149 40.940 1.00 22.70 155 VAL C CA 1
ATOM 2347 C C . VAL B 1 148 ? 9.340 23.201 40.077 1.00 24.97 155 VAL C C 1
ATOM 2348 O O . VAL B 1 148 ? 8.779 24.264 39.822 1.00 23.77 155 VAL C O 1
ATOM 2352 N N . LYS B 1 149 ? 10.569 22.894 39.667 1.00 22.50 156 LYS C N 1
ATOM 2353 C CA . LYS B 1 149 ? 11.373 23.767 38.823 1.00 27.74 156 LYS C CA 1
ATOM 2354 C C . LYS B 1 149 ? 11.686 23.101 37.494 1.00 28.26 156 LYS C C 1
ATOM 2355 O O . LYS B 1 149 ? 11.754 23.765 36.454 1.00 29.72 156 LYS C O 1
ATOM 2361 N N . LEU B 1 150 ? 11.900 21.788 37.530 1.00 24.59 157 LEU C N 1
ATOM 2362 C CA . LEU B 1 150 ? 12.402 21.083 36.360 1.00 26.75 157 LEU C CA 1
ATOM 2363 C C . LEU B 1 150 ? 11.680 19.789 36.044 1.00 25.74 157 LEU C C 1
ATOM 2364 O O . LEU B 1 150 ? 10.901 19.271 36.860 1.00 23.55 157 LEU C O 1
ATOM 2369 N N . SER B 1 151 ? 11.946 19.262 34.850 1.00 23.28 158 SER C N 1
ATOM 2370 C CA . SER B 1 151 ? 11.481 17.928 34.487 1.00 23.56 158 SER C CA 1
ATOM 2371 C C . SER B 1 151 ? 12.633 16.940 34.528 1.00 27.06 158 SER C C 1
ATOM 2372 O O . SER B 1 151 ? 13.806 17.337 34.485 1.00 27.36 158 SER C O 1
ATOM 2375 N N . TRP B 1 152 ? 12.281 15.666 34.637 1.00 25.39 159 TRP C N 1
ATOM 2376 C CA . TRP B 1 152 ? 13.238 14.566 34.574 1.00 26.99 159 TRP C CA 1
ATOM 2377 C C . TRP B 1 152 ? 12.699 13.539 33.583 1.00 30.08 159 TRP C C 1
ATOM 2378 O O . TRP B 1 152 ? 11.518 13.164 33.640 1.00 27.54 159 TRP C O 1
ATOM 2389 N N . ASN B 1 153 ? 13.555 13.077 32.676 1.00 28.75 160 ASN C N 1
ATOM 2390 C CA . ASN B 1 153 ? 13.112 12.234 31.569 1.00 31.02 160 ASN C CA 1
ATOM 2391 C C . ASN B 1 153 ? 13.813 10.872 31.508 1.00 34.19 160 ASN C C 1
ATOM 2392 O O . ASN B 1 153 ? 13.763 10.191 30.483 1.00 34.24 160 ASN C O 1
ATOM 2397 N N . LYS B 1 154 ? 14.455 10.491 32.611 1.00 31.75 161 LYS C N 1
ATOM 2398 C CA . LYS B 1 154 ? 15.203 9.231 32.731 1.00 35.67 161 LYS C CA 1
ATOM 2399 C C . LYS B 1 154 ? 16.660 9.370 32.281 1.00 35.85 161 LYS C C 1
ATOM 2400 O O . LYS B 1 154 ? 17.477 8.483 32.535 1.00 38.87 161 LYS C O 1
ATOM 2406 N N . LYS B 1 155 ? 16.975 10.481 31.624 1.00 36.78 162 LYS C N 1
ATOM 2407 C CA . LYS B 1 155 ? 18.323 10.717 31.096 1.00 37.62 162 LYS C CA 1
ATOM 2408 C C . LYS B 1 155 ? 18.960 11.916 31.773 1.00 38.14 162 LYS C C 1
ATOM 2409 O O . LYS B 1 155 ? 20.107 11.865 32.223 1.00 37.95 162 LYS C O 1
ATOM 2415 N N . ASP B 1 156 ? 18.206 13.007 31.821 1.00 33.15 163 ASP C N 1
ATOM 2416 C CA . ASP B 1 156 ? 18.710 14.273 32.309 1.00 33.57 163 ASP C CA 1
ATOM 2417 C C . ASP B 1 156 ? 17.576 15.133 32.855 1.00 33.77 163 ASP C C 1
ATOM 2418 O O . ASP B 1 156 ? 16.395 14.819 32.666 1.00 33.26 163 ASP C O 1
ATOM 2423 N N . PHE B 1 157 ? 17.950 16.205 33.545 1.00 33.51 164 PHE C N 1
ATOM 2424 C CA . PHE B 1 157 ? 17.006 17.226 33.971 1.00 31.25 164 PHE C CA 1
ATOM 2425 C C . PHE B 1 157 ? 16.872 18.265 32.868 1.00 36.17 164 PHE C C 1
ATOM 2426 O O . PHE B 1 157 ? 17.863 18.672 32.254 1.00 36.25 164 PHE C O 1
ATOM 2434 N N . ALA B 1 158 ? 15.644 18.700 32.617 1.00 32.32 165 ALA C N 1
ATOM 2435 C CA . ALA B 1 158 ? 15.388 19.667 31.557 1.00 33.71 165 ALA C CA 1
ATOM 2436 C C . ALA B 1 158 ? 14.347 20.661 32.036 1.00 35.16 165 ALA C C 1
ATOM 2437 O O . ALA B 1 158 ? 13.742 20.467 33.091 1.00 30.84 165 ALA C O 1
ATOM 2439 N N . PRO B 1 159 ? 14.143 21.742 31.272 1.00 37.29 166 PRO C N 1
ATOM 2440 C CA . PRO B 1 159 ? 13.107 22.704 31.670 1.00 36.03 166 PRO C CA 1
ATOM 2441 C C . PRO B 1 159 ? 11.703 22.094 31.677 1.00 35.88 166 PRO C C 1
ATOM 2442 O O . PRO B 1 159 ? 11.443 21.060 31.051 1.00 35.45 166 PRO C O 1
ATOM 2446 N N . LEU B 1 160 ? 10.807 22.737 32.412 1.00 38.15 167 LEU C N 1
ATOM 2447 C CA . LEU B 1 160 ? 9.398 22.384 32.394 1.00 39.11 167 LEU C CA 1
ATOM 2448 C C . LEU B 1 160 ? 8.852 22.656 30.993 1.00 42.36 167 LEU C C 1
ATOM 2449 O O . LEU B 1 160 ? 9.287 23.599 30.323 1.00 43.34 167 LEU C O 1
ATOM 2454 N N . PRO B 1 161 ? 7.901 21.830 30.535 1.00 44.74 168 PRO C N 1
ATOM 2455 C CA . PRO B 1 161 ? 7.371 22.011 29.180 1.00 44.61 168 PRO C CA 1
ATOM 2456 C C . PRO B 1 161 ? 6.465 23.234 29.107 1.00 45.37 168 PRO C C 1
ATOM 2457 O O . PRO B 1 161 ? 6.072 23.762 30.148 1.00 43.09 168 PRO C O 1
ATOM 2461 N N . PRO B 1 162 ? 6.138 23.685 27.887 1.00 47.57 169 PRO C N 1
ATOM 2462 C CA . PRO B 1 162 ? 5.313 24.885 27.711 1.00 47.45 169 PRO C CA 1
ATOM 2463 C C . PRO B 1 162 ? 3.876 24.664 28.180 1.00 47.34 169 PRO C C 1
ATOM 2464 O O . PRO B 1 162 ? 3.309 25.567 28.801 1.00 49.99 169 PRO C O 1
#

Solvent-accessible surface area: 17635 Å² total

GO terms:
  GO:0005634 nucleus (C, TAS)
  GO:0003677 DNA binding (F, TAS)
  GO:0006260 DNA replication (P, TAS)

Organism: Mus musculus (NCBI:txid10090)

Secondary structure (DSSP, 8-state):
----EESPPPP---TTB---EE---TTS-B--EETT-EEEE--SSSSPPEEEEEEEEEEETTSSS-EEEEEEEEEEEGGGS-TTTGGGG-S---TTEEEEE--S-S--EEEGGGEEEEEEEEE--TT----SS----SEEEEEEEE-SS-EEE--/-----EESPPPP--STTB---EE---TTS-B--EETTSEEEE---SSSPPEEEEEEEEEEETTSSS-EEEEEEEEEEEGGGS-HHHHGGGSS---TTEEEEE--SSS--EEEGGGEEEEE-EEE--TT-------EEEEEEE-SS-EEEPP-